Protein AF-0000000070129640 (afdb_homodimer)

Foldseek 3Di:
DFDDFPDQDPFWTKAADDPLALVLCLVQLQDVVFVQWDDPLSDHRRHSVNSVCCRPPNPDPFKIFTGGNVRRHGFKIKGWAADDDVRRQEIEIDMDGGPVCPPVCSLLRCLLVSVVSCCVVDVSHFKYKYKTWPPPVVVVVSCVSSPWDWDDWAAQPDDDPNDTTIMTMTMDTRD/DFDDFPDQDPFWTKAADDPLALVLCLVQLQDVVFVQWDDPLSDHRRHSVNSVCCRPPNPDPFKIFTAGNVRRHGFKIKGWAADDDPRRQEIEIDMDGGPVCPPVCSLLRCLLVSVVSCCVVDVSHFKYKYKTWPPPVVVVVSCVSSPWDWDDKAAQPDADPRDTTIMTMTMDTRD

Structure (mmCIF, N/CA/C/O backbone):
data_AF-0000000070129640-model_v1
#
loop_
_entity.id
_entity.type
_entity.pdbx_description
1 polymer 'N-acetyltransferase domain-containing protein'
#
loop_
_atom_site.group_PDB
_atom_site.id
_atom_site.type_symbol
_atom_site.label_atom_id
_atom_site.label_alt_id
_atom_site.label_comp_id
_atom_site.label_asym_id
_atom_site.label_entity_id
_atom_site.label_seq_id
_atom_site.pdbx_PDB_ins_code
_atom_site.Cartn_x
_atom_site.Cartn_y
_atom_site.Cartn_z
_atom_site.occupancy
_atom_site.B_iso_or_equiv
_atom_site.auth_seq_id
_atom_site.auth_comp_id
_atom_site.auth_asym_id
_atom_site.auth_atom_id
_atom_site.pdbx_PDB_model_num
ATOM 1 N N . MET A 1 1 ? 4.23 22.078 29.297 1 83.56 1 MET A N 1
ATOM 2 C CA . MET A 1 1 ? 5.242 22.688 28.438 1 83.56 1 MET A CA 1
ATOM 3 C C . MET A 1 1 ? 5.285 22.016 27.062 1 83.56 1 MET A C 1
ATOM 5 O O . MET A 1 1 ? 5.309 20.781 26.984 1 83.56 1 MET A O 1
ATOM 9 N N . TYR A 1 2 ? 5.242 22.906 26 1 92.62 2 TYR A N 1
ATOM 10 C CA . TYR A 1 2 ? 5.223 22.359 24.641 1 92.62 2 TYR A CA 1
ATOM 11 C C . TYR A 1 2 ? 6.598 21.859 24.234 1 92.62 2 TYR A C 1
ATOM 13 O O . TYR A 1 2 ? 7.617 22.453 24.594 1 92.62 2 TYR A O 1
ATOM 21 N N . PRO A 1 3 ? 6.633 20.766 23.5 1 95.69 3 PRO A N 1
ATOM 22 C CA . PRO A 1 3 ? 7.91 20.25 23 1 95.69 3 PRO A CA 1
ATOM 23 C C . PRO A 1 3 ? 8.609 21.234 22.062 1 95.69 3 PRO A C 1
ATOM 25 O O . PRO A 1 3 ? 7.953 22.047 21.406 1 95.69 3 PRO A O 1
ATOM 28 N N . LYS A 1 4 ? 9.953 21.125 22 1 96.5 4 LYS A N 1
ATOM 29 C CA . LYS A 1 4 ? 10.719 21.922 21.062 1 96.5 4 LYS A CA 1
ATOM 30 C C . LYS A 1 4 ? 10.359 21.562 19.625 1 96.5 4 LYS A C 1
ATOM 32 O O . LYS A 1 4 ? 10.211 20.391 19.281 1 96.5 4 LYS A O 1
ATOM 37 N N . PRO A 1 5 ? 10.227 22.594 18.797 1 98.12 5 PRO A N 1
ATOM 38 C CA . PRO A 1 5 ? 9.875 22.312 17.406 1 98.12 5 PRO A CA 1
ATOM 39 C C . PRO A 1 5 ? 11.008 21.641 16.625 1 98.12 5 PRO A C 1
ATOM 41 O O . PRO A 1 5 ? 12.18 21.938 16.859 1 98.12 5 PRO A O 1
ATOM 44 N N . ILE A 1 6 ? 10.648 20.766 15.734 1 98.25 6 ILE A N 1
ATOM 45 C CA . ILE A 1 6 ? 11.633 20.203 14.812 1 98.25 6 ILE A CA 1
ATOM 46 C C . ILE A 1 6 ? 11.828 21.156 13.625 1 98.25 6 ILE A C 1
ATOM 48 O O . ILE A 1 6 ? 12.875 21.141 12.977 1 98.25 6 ILE A O 1
ATOM 52 N N . LEU A 1 7 ? 10.766 21.922 13.32 1 98.62 7 LEU A N 1
ATOM 53 C CA . LEU A 1 7 ? 10.797 22.938 12.273 1 98.62 7 LEU A CA 1
ATOM 54 C C . LEU A 1 7 ? 10.086 24.203 12.719 1 98.62 7 LEU A C 1
ATOM 56 O O . LEU A 1 7 ? 9.031 24.141 13.352 1 98.62 7 LEU A O 1
ATOM 60 N N . SER A 1 8 ? 10.648 25.328 12.477 1 98.38 8 SER A N 1
ATOM 61 C CA . SER A 1 8 ? 10.031 26.641 12.602 1 98.38 8 SER A CA 1
ATOM 62 C C . SER A 1 8 ? 9.891 27.312 11.25 1 98.38 8 SER A C 1
ATOM 64 O O . SER A 1 8 ? 10.883 27.625 10.586 1 98.38 8 SER A O 1
ATOM 66 N N . LEU A 1 9 ? 8.625 27.5 10.875 1 98.19 9 LEU A N 1
ATOM 67 C CA . LEU A 1 9 ? 8.336 28.047 9.547 1 98.19 9 LEU A CA 1
ATOM 68 C C . LEU A 1 9 ? 7.781 29.453 9.641 1 98.19 9 LEU A C 1
ATOM 70 O O . LEU A 1 9 ? 7.738 30.047 10.734 1 98.19 9 LEU A O 1
ATOM 74 N N . SER A 1 10 ? 7.473 30.047 8.508 1 96.12 10 SER A N 1
ATOM 75 C CA . SER A 1 10 ? 6.988 31.422 8.484 1 96.12 10 SER A CA 1
ATOM 76 C C . SER A 1 10 ? 5.586 31.516 9.078 1 96.12 10 SER A C 1
ATOM 78 O O . SER A 1 10 ? 5.281 32.469 9.805 1 96.12 10 SER A O 1
ATOM 80 N N . THR A 1 11 ? 4.742 30.469 8.867 1 94.81 11 THR A N 1
ATOM 81 C CA . THR A 1 11 ? 3.334 30.562 9.242 1 94.81 11 THR A CA 1
ATOM 82 C C . THR A 1 11 ? 3.033 29.672 10.445 1 94.81 11 THR A C 1
ATOM 84 O O . THR A 1 11 ? 1.979 29.812 11.07 1 94.81 11 THR A O 1
ATOM 87 N N . CYS A 1 12 ? 3.963 28.766 10.773 1 98.06 12 CYS A N 1
ATOM 88 C CA . CYS A 1 12 ? 3.648 27.766 11.797 1 98.06 12 CYS A CA 1
ATOM 89 C C . CYS A 1 12 ? 4.914 27.094 12.305 1 98.06 12 CYS A C 1
ATOM 91 O O . CYS A 1 12 ? 6.02 27.438 11.883 1 98.06 12 CYS A O 1
ATOM 93 N N . GLN A 1 13 ? 4.691 26.219 13.281 1 98.19 13 GLN A N 1
ATOM 94 C CA . GLN A 1 13 ? 5.715 25.297 13.781 1 98.19 13 GLN A CA 1
ATOM 95 C C . GLN A 1 13 ? 5.242 23.844 13.695 1 98.19 13 GLN A C 1
ATOM 97 O O . GLN A 1 13 ? 4.039 23.578 13.68 1 98.19 13 GLN A O 1
ATOM 102 N N . ILE A 1 14 ? 6.242 22.984 13.555 1 98.88 14 ILE A N 1
ATOM 103 C CA . ILE A 1 14 ? 5.98 21.547 13.609 1 98.88 14 ILE A CA 1
ATOM 104 C C . ILE A 1 14 ? 6.688 20.938 14.82 1 98.88 14 ILE A C 1
ATOM 106 O O . ILE A 1 14 ? 7.898 21.109 14.984 1 98.88 14 ILE A O 1
ATOM 110 N N . ARG A 1 15 ? 5.984 20.25 15.672 1 98.56 15 ARG A N 1
ATOM 111 C CA . ARG A 1 15 ? 6.539 19.641 16.875 1 98.56 15 ARG A CA 1
ATOM 112 C C . ARG A 1 15 ? 5.773 18.375 17.266 1 98.56 15 ARG A C 1
ATOM 114 O O . ARG A 1 15 ? 4.734 18.078 16.672 1 98.56 15 ARG A O 1
ATOM 121 N N . HIS A 1 16 ? 6.32 17.625 18.234 1 98.44 16 HIS A N 1
ATOM 122 C CA . HIS A 1 16 ? 5.629 16.453 18.719 1 98.44 16 HIS A CA 1
ATOM 123 C C . HIS A 1 16 ? 4.352 16.828 19.469 1 98.44 16 HIS A C 1
ATOM 125 O O . HIS A 1 16 ? 4.242 17.938 20 1 98.44 16 HIS A O 1
ATOM 131 N N . TYR A 1 17 ? 3.426 15.914 19.516 1 98.56 17 TYR A N 1
ATOM 132 C CA . TYR A 1 17 ? 2.193 16.078 20.281 1 98.56 17 TYR A CA 1
ATOM 133 C C . TYR A 1 17 ? 2.48 16.141 21.766 1 98.56 17 TYR A C 1
ATOM 135 O O . TYR A 1 17 ? 3.465 15.555 22.234 1 98.56 17 TYR A O 1
ATOM 143 N N . CYS A 1 18 ? 1.651 16.781 22.516 1 98 18 CYS A N 1
ATOM 144 C CA . CYS A 1 18 ? 1.635 16.75 23.969 1 98 18 CYS A CA 1
ATOM 145 C C . CYS A 1 18 ? 0.212 16.875 24.5 1 98 18 CYS A C 1
ATOM 147 O O . CYS A 1 18 ? -0.72 17.125 23.734 1 98 18 CYS A O 1
ATOM 149 N N . ASP A 1 19 ? 0.032 16.672 25.797 1 97.5 19 ASP A N 1
ATOM 150 C CA . ASP A 1 19 ? -1.299 16.641 26.391 1 97.5 19 ASP A CA 1
ATOM 151 C C . ASP A 1 19 ? -2.018 17.984 26.203 1 97.5 19 ASP A C 1
ATOM 153 O O . ASP A 1 19 ? -3.244 18.016 26.094 1 97.5 19 ASP A O 1
ATOM 157 N N . GLU A 1 20 ? -1.299 19 26.141 1 97.81 20 GLU A N 1
ATOM 158 C CA . GLU A 1 20 ? -1.875 20.344 26 1 97.81 20 GLU A CA 1
ATOM 159 C C . GLU A 1 20 ? -2.576 20.5 24.656 1 97.81 20 GLU A C 1
ATOM 161 O O . GLU A 1 20 ? -3.354 21.438 24.469 1 97.81 20 GLU A O 1
ATOM 166 N N . ASP A 1 21 ? -2.4 19.578 23.719 1 98.31 21 ASP A N 1
ATOM 167 C CA . ASP A 1 21 ? -2.961 19.672 22.375 1 98.31 21 ASP A CA 1
ATOM 168 C C . ASP A 1 21 ? -4.371 19.078 22.312 1 98.31 21 ASP A C 1
ATOM 170 O O . ASP A 1 21 ? -5.082 19.25 21.328 1 98.31 21 ASP A O 1
ATOM 174 N N . ILE A 1 22 ? -4.809 18.422 23.359 1 98.19 22 ILE A N 1
ATOM 175 C CA . ILE A 1 22 ? -6 17.578 23.328 1 98.19 22 ILE A CA 1
ATOM 176 C C . ILE A 1 22 ? -7.207 18.406 22.906 1 98.19 22 ILE A C 1
ATOM 178 O O . ILE A 1 22 ? -7.926 18.047 21.969 1 98.19 22 ILE A O 1
ATOM 182 N N . ASP A 1 23 ? -7.41 19.562 23.516 1 97.81 23 ASP A N 1
ATOM 183 C CA . ASP A 1 23 ? -8.594 20.359 23.234 1 97.81 23 ASP A CA 1
ATOM 184 C C . ASP A 1 23 ? -8.547 20.938 21.812 1 97.81 23 ASP A C 1
ATOM 186 O O . ASP A 1 23 ? -9.539 20.891 21.094 1 97.81 23 ASP A O 1
ATOM 190 N N . SER A 1 24 ? -7.461 21.5 21.453 1 98 24 SER A N 1
ATOM 191 C CA . SER A 1 24 ? -7.332 22.094 20.125 1 98 24 SER A CA 1
ATOM 192 C C . SER A 1 24 ? -7.426 21.031 19.047 1 98 24 SER A C 1
ATOM 194 O O . SER A 1 24 ? -7.969 21.281 17.969 1 98 24 SER A O 1
ATOM 196 N N . LEU A 1 25 ? -6.906 19.828 19.312 1 98.69 25 LEU A N 1
ATOM 197 C CA . LEU A 1 25 ? -7 18.719 18.359 1 98.69 25 LEU A CA 1
ATOM 198 C C . LEU A 1 25 ? -8.453 18.312 18.141 1 98.69 25 LEU A C 1
ATOM 200 O O . LEU A 1 25 ? -8.914 18.219 17 1 98.69 25 LEU A O 1
ATOM 204 N N . SER A 1 26 ? -9.133 18.078 19.25 1 98.56 26 SER A N 1
ATOM 205 C CA . SER A 1 26 ? -10.539 17.688 19.156 1 98.56 26 SER A CA 1
ATOM 206 C C . SER A 1 26 ? -11.344 18.719 18.375 1 98.56 26 SER A C 1
ATOM 208 O O . SER A 1 26 ? -12.156 18.359 17.516 1 98.56 26 SER A O 1
ATOM 210 N N . ARG A 1 27 ? -11.078 19.938 18.594 1 98.19 27 ARG A N 1
ATOM 211 C CA . ARG A 1 27 ? -11.812 21 17.938 1 98.19 27 ARG A CA 1
ATOM 212 C C . ARG A 1 27 ? -11.484 21.062 16.453 1 98.19 27 ARG A C 1
ATOM 214 O O . ARG A 1 27 ? -12.383 21.062 15.609 1 98.19 27 ARG A O 1
ATOM 221 N N . ALA A 1 28 ? -10.258 21.109 16.109 1 98.38 28 ALA A N 1
ATOM 222 C CA . ALA A 1 28 ? -9.812 21.297 14.727 1 98.38 28 ALA A CA 1
ATOM 223 C C . ALA A 1 28 ? -10.18 20.094 13.867 1 98.38 28 ALA A C 1
ATOM 225 O O . ALA A 1 28 ? -10.531 20.234 12.695 1 98.38 28 ALA A O 1
ATOM 226 N N . ALA A 1 29 ? -10.078 18.891 14.422 1 98.69 29 ALA A N 1
ATOM 227 C CA . ALA A 1 29 ? -10.25 17.641 13.672 1 98.69 29 ALA A CA 1
ATOM 228 C C . ALA A 1 29 ? -11.727 17.297 13.523 1 98.69 29 ALA A C 1
ATOM 230 O O . ALA A 1 29 ? -12.102 16.5 12.656 1 98.69 29 ALA A O 1
ATOM 231 N N . ASN A 1 30 ? -12.555 17.812 14.391 1 98.69 30 ASN A N 1
ATOM 232 C CA . ASN A 1 30 ? -13.977 17.5 14.336 1 98.69 30 ASN A CA 1
ATOM 233 C C . ASN A 1 30 ? -14.672 18.266 13.219 1 98.69 30 ASN A C 1
ATOM 235 O O . ASN A 1 30 ? -15.477 19.172 13.484 1 98.69 30 ASN A O 1
ATOM 239 N N . ASN A 1 31 ? -14.43 17.938 12.055 1 98.56 31 ASN A N 1
ATOM 240 C CA . ASN A 1 31 ? -14.898 18.594 10.836 1 98.56 31 ASN A CA 1
ATOM 241 C C . ASN A 1 31 ? -15.102 17.594 9.703 1 98.56 31 ASN A C 1
ATOM 243 O O . ASN A 1 31 ? -14.141 17.031 9.188 1 98.56 31 ASN A O 1
ATOM 247 N N . PRO A 1 32 ? -16.312 17.406 9.273 1 97.69 32 PRO A N 1
ATOM 248 C CA . PRO A 1 32 ? -16.578 16.422 8.227 1 97.69 32 PRO A CA 1
ATOM 249 C C . PRO A 1 32 ? -15.906 16.766 6.902 1 97.69 32 PRO A C 1
ATOM 251 O O . PRO A 1 32 ? -15.641 15.875 6.09 1 97.69 32 PRO A O 1
ATOM 254 N N . GLN A 1 33 ? -15.625 18.016 6.66 1 97.5 33 GLN A N 1
ATOM 255 C CA . GLN A 1 33 ? -14.969 18.422 5.422 1 97.5 33 GLN A CA 1
ATOM 256 C C . GLN A 1 33 ? -13.516 17.953 5.391 1 97.5 33 GLN A C 1
ATOM 258 O O . GLN A 1 33 ? -12.914 17.859 4.32 1 97.5 33 GLN A O 1
ATOM 263 N N . ILE A 1 34 ? -12.969 17.688 6.52 1 98.25 34 ILE A N 1
ATOM 264 C CA . ILE A 1 34 ? -11.641 17.094 6.621 1 98.25 34 ILE A CA 1
ATOM 265 C C . ILE A 1 34 ? -11.75 15.57 6.566 1 98.25 34 ILE A C 1
ATOM 267 O O . ILE A 1 34 ? -11.062 14.922 5.77 1 98.25 34 ILE A O 1
ATOM 271 N N . ALA A 1 35 ? -12.656 15.039 7.371 1 98.25 35 ALA A N 1
ATOM 272 C CA . ALA A 1 35 ? -12.766 13.594 7.598 1 98.25 35 ALA A CA 1
ATOM 273 C C . ALA A 1 35 ? -13.062 12.859 6.293 1 98.25 35 ALA A C 1
ATOM 275 O O . ALA A 1 35 ? -12.617 11.727 6.098 1 98.25 35 ALA A O 1
ATOM 276 N N . LYS A 1 36 ? -13.734 13.445 5.371 1 97.38 36 LYS A N 1
ATOM 277 C CA . LYS A 1 36 ? -14.164 12.766 4.152 1 97.38 36 LYS A CA 1
ATOM 278 C C . LYS A 1 36 ? -12.977 12.414 3.27 1 97.38 36 LYS A C 1
ATOM 280 O O . LYS A 1 36 ? -13.078 11.562 2.383 1 97.38 36 LYS A O 1
ATOM 285 N N . TRP A 1 37 ? -11.812 13.039 3.506 1 97.88 37 TRP A N 1
ATOM 286 C CA . TRP A 1 37 ? -10.617 12.812 2.705 1 97.88 37 TRP A CA 1
ATOM 287 C C . TRP A 1 37 ? -9.602 11.961 3.465 1 97.88 37 TRP A C 1
ATOM 289 O O . TRP A 1 37 ? -8.492 11.734 2.988 1 97.88 37 TRP A O 1
ATOM 299 N N . MET A 1 38 ? -10.008 11.516 4.66 1 98.12 38 MET A N 1
ATOM 300 C CA . MET A 1 38 ? -9.102 10.789 5.539 1 98.12 38 MET A CA 1
ATOM 301 C C . MET A 1 38 ? -9.477 9.312 5.602 1 98.12 38 MET A C 1
ATOM 303 O O . MET A 1 38 ? -10.562 8.922 5.164 1 98.12 38 MET A O 1
ATOM 307 N N . ARG A 1 39 ? -8.586 8.477 6.078 1 97.81 39 ARG A N 1
ATOM 308 C CA . ARG A 1 39 ? -8.883 7.078 6.391 1 97.81 39 ARG A CA 1
ATOM 309 C C . ARG A 1 39 ? -9.945 6.977 7.48 1 97.81 39 ARG A C 1
ATOM 311 O O . ARG A 1 39 ? -10.219 7.953 8.18 1 97.81 39 ARG A O 1
ATOM 318 N N . ASN A 1 40 ? -10.453 5.777 7.625 1 97.56 40 ASN A N 1
ATOM 319 C CA . ASN A 1 40 ? -11.492 5.598 8.633 1 97.56 40 ASN A CA 1
ATOM 320 C C . ASN A 1 40 ? -10.914 5.648 10.047 1 97.56 40 ASN A C 1
ATOM 322 O O . ASN A 1 40 ? -11.648 5.844 11.016 1 97.56 40 ASN A O 1
ATOM 326 N N . THR A 1 41 ? -9.625 5.516 10.203 1 96.19 41 THR A N 1
ATOM 327 C CA . THR A 1 41 ? -8.961 5.605 11.5 1 96.19 41 THR A CA 1
ATOM 328 C C . THR A 1 41 ? -8.969 7.039 12.016 1 96.19 41 THR A C 1
ATOM 330 O O . THR A 1 41 ? -8.672 7.289 13.188 1 96.19 41 THR A O 1
ATOM 333 N N . PHE A 1 42 ? -9.25 7.992 11.164 1 98.12 42 PHE A N 1
ATOM 334 C CA . PHE A 1 42 ? -9.555 9.359 11.562 1 98.12 42 PHE A CA 1
ATOM 335 C C . PHE A 1 42 ? -11.023 9.492 11.953 1 98.12 42 PHE A C 1
ATOM 337 O O . PHE A 1 42 ? -11.898 9.516 11.094 1 98.12 42 PHE A O 1
ATOM 344 N N . PRO A 1 43 ? -11.25 9.617 13.234 1 97.94 43 PRO A N 1
ATOM 345 C CA . PRO A 1 43 ? -12.633 9.531 13.703 1 97.94 43 PRO A CA 1
ATOM 346 C C . PRO A 1 43 ? -13.508 10.672 13.188 1 97.94 43 PRO A C 1
ATOM 348 O O . PRO A 1 43 ? -13.016 11.781 12.984 1 97.94 43 PRO A O 1
ATOM 351 N N . SER A 1 44 ? -14.75 10.383 13.039 1 97.88 44 SER A N 1
ATOM 352 C CA . SER A 1 44 ? -15.773 11.375 12.711 1 97.88 44 SER A CA 1
ATOM 353 C C . SER A 1 44 ? -17.125 10.969 13.273 1 97.88 44 SER A C 1
ATOM 355 O O . SER A 1 44 ? -17.719 9.969 12.844 1 97.88 44 SER A O 1
ATOM 357 N N . PRO A 1 45 ? -17.703 11.781 14.227 1 98.25 45 PRO A N 1
ATOM 358 C CA . PRO A 1 45 ? -17.125 13 14.812 1 98.25 45 PRO A CA 1
ATOM 359 C C . PRO A 1 45 ? -15.852 12.727 15.602 1 98.25 45 PRO A C 1
ATOM 361 O O . PRO A 1 45 ? -15.617 11.594 16.031 1 98.25 45 PRO A O 1
ATOM 364 N N . TYR A 1 46 ? -15.062 13.695 15.688 1 98.75 46 TYR A N 1
ATOM 365 C CA . TYR A 1 46 ? -13.82 13.617 16.453 1 98.75 46 TYR A CA 1
ATOM 366 C C . TYR A 1 46 ? -14.008 14.18 17.844 1 98.75 46 TYR A C 1
ATOM 368 O O . TYR A 1 46 ? -14.133 15.391 18.031 1 98.75 46 TYR A O 1
ATOM 376 N N . THR A 1 47 ? -13.891 13.328 18.875 1 98.69 47 THR A N 1
ATOM 377 C CA . THR A 1 47 ? -14.188 13.719 20.234 1 98.69 47 THR A CA 1
ATOM 378 C C . THR A 1 47 ? -12.898 14.008 21.016 1 98.69 47 THR A C 1
ATOM 380 O O . THR A 1 47 ? -11.805 13.719 20.531 1 98.69 47 THR A O 1
ATOM 383 N N . THR A 1 48 ? -13.141 14.578 22.188 1 98.62 48 THR A N 1
ATOM 384 C CA . THR A 1 48 ? -12.008 14.789 23.094 1 98.62 48 THR A CA 1
ATOM 385 C C . THR A 1 48 ? -11.375 13.453 23.469 1 98.62 48 THR A C 1
ATOM 387 O O . THR A 1 48 ? -10.148 13.367 23.625 1 98.62 48 THR A O 1
ATOM 390 N N . GLU A 1 49 ? -12.164 12.453 23.641 1 98.62 49 GLU A N 1
ATOM 391 C CA . GLU A 1 49 ? -11.641 11.125 23.938 1 98.62 49 GLU A CA 1
ATOM 392 C C . GLU A 1 49 ? -10.789 10.594 22.797 1 98.62 49 GLU A C 1
ATOM 394 O O . GLU A 1 49 ? -9.766 9.945 23.016 1 98.62 49 GLU A O 1
ATOM 399 N N . ASP A 1 50 ? -11.203 10.82 21.594 1 98.69 50 ASP A N 1
ATOM 400 C CA . ASP A 1 50 ? -10.406 10.438 20.422 1 98.69 50 ASP A CA 1
ATOM 401 C C . ASP A 1 50 ? -9.047 11.133 20.438 1 98.69 50 ASP A C 1
ATOM 403 O O . ASP A 1 50 ? -8.016 10.508 20.156 1 98.69 50 ASP A O 1
ATOM 407 N N . ALA A 1 51 ? -9.102 12.422 20.734 1 98.75 51 ALA A N 1
ATOM 408 C CA . ALA A 1 51 ? -7.867 13.203 20.812 1 98.75 51 ALA A CA 1
ATOM 409 C C . ALA A 1 51 ? -6.926 12.633 21.875 1 98.75 51 ALA A C 1
ATOM 411 O O . ALA A 1 51 ? -5.727 12.484 21.625 1 98.75 51 ALA A O 1
ATOM 412 N N . ARG A 1 52 ? -7.434 12.328 23.016 1 98.56 52 ARG A N 1
ATOM 413 C CA . ARG A 1 52 ? -6.637 11.742 24.094 1 98.56 52 ARG A CA 1
ATOM 414 C C . ARG A 1 52 ? -6.027 10.414 23.656 1 98.56 52 ARG A C 1
ATOM 416 O O . ARG A 1 52 ? -4.848 10.156 23.891 1 98.56 52 ARG A O 1
ATOM 423 N N . LYS A 1 53 ? -6.848 9.602 23.109 1 98.5 53 LYS A N 1
ATOM 424 C CA . LYS A 1 53 ? -6.383 8.289 22.656 1 98.5 53 LYS A CA 1
ATOM 425 C C . LYS A 1 53 ? -5.293 8.43 21.609 1 98.5 53 LYS A C 1
ATOM 427 O O . LYS A 1 53 ? -4.309 7.691 21.625 1 98.5 53 LYS A O 1
ATOM 432 N N . TRP A 1 54 ? -5.473 9.328 20.688 1 98.5 54 TRP A N 1
ATOM 433 C CA . TRP A 1 54 ? -4.473 9.578 19.641 1 98.5 54 TRP A CA 1
ATOM 434 C C . TRP A 1 54 ? -3.131 9.945 20.266 1 98.5 54 TRP A C 1
ATOM 436 O O . TRP A 1 54 ? -2.107 9.328 19.969 1 98.5 54 TRP A O 1
ATOM 446 N N . ILE A 1 55 ? -3.172 10.859 21.141 1 98.25 55 ILE A N 1
ATOM 447 C CA . ILE A 1 55 ? -1.948 11.445 21.688 1 98.25 55 ILE A CA 1
ATOM 448 C C . ILE A 1 55 ? -1.274 10.461 22.625 1 98.25 55 ILE A C 1
ATOM 450 O O . ILE A 1 55 ? -0.05 10.312 22.609 1 98.25 55 ILE A O 1
ATOM 454 N N . SER A 1 56 ? -2.035 9.703 23.344 1 97.38 56 SER A N 1
ATOM 455 C CA . SER A 1 56 ? -1.477 8.867 24.391 1 97.38 56 SER A CA 1
ATOM 456 C C . SER A 1 56 ? -1.148 7.469 23.875 1 97.38 56 SER A C 1
ATOM 458 O O . SER A 1 56 ? -0.236 6.809 24.391 1 97.38 56 SER A O 1
ATOM 460 N N . GLU A 1 57 ? -1.846 7.043 22.859 1 96.88 57 GLU A N 1
ATOM 461 C CA . GLU A 1 57 ? -1.771 5.621 22.531 1 96.88 57 GLU A CA 1
ATOM 462 C C . GLU A 1 57 ? -1.417 5.398 21.062 1 96.88 57 GLU A C 1
ATOM 464 O O . GLU A 1 57 ? -0.785 4.402 20.719 1 96.88 57 GLU A O 1
ATOM 469 N N . LEU A 1 58 ? -1.798 6.223 20.188 1 96.44 58 LEU A N 1
ATOM 470 C CA . LEU A 1 58 ? -1.819 5.848 18.781 1 96.44 58 LEU A CA 1
ATOM 471 C C . LEU A 1 58 ? -0.753 6.605 18 1 96.44 58 LEU A C 1
ATOM 473 O O . LEU A 1 58 ? -0.159 6.066 17.062 1 96.44 5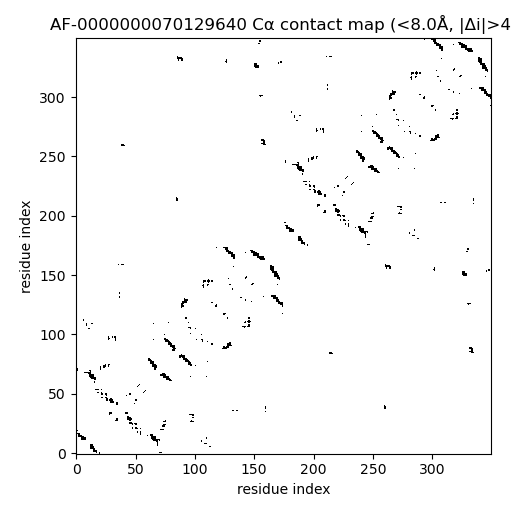8 LEU A O 1
ATOM 477 N N . ALA A 1 59 ? -0.509 7.891 18.344 1 96.19 59 ALA A N 1
ATOM 478 C CA . ALA A 1 59 ? 0.481 8.68 17.609 1 96.19 59 ALA A CA 1
ATOM 479 C C . ALA A 1 59 ? 1.866 8.047 17.703 1 96.19 59 ALA A C 1
ATOM 481 O O . ALA A 1 59 ? 2.297 7.641 18.781 1 96.19 59 ALA A O 1
ATOM 482 N N . SER A 1 60 ? 2.496 7.914 16.562 1 97.12 60 SER A N 1
ATOM 483 C CA . SER A 1 60 ? 3.854 7.379 16.516 1 97.12 60 SER A CA 1
ATOM 484 C C . SER A 1 60 ? 4.887 8.492 16.625 1 97.12 60 SER A C 1
ATOM 486 O O . SER A 1 60 ? 4.547 9.672 16.562 1 97.12 60 SER A O 1
ATOM 488 N N . PRO A 1 61 ? 6.195 8.172 16.75 1 97.06 61 PRO A N 1
ATOM 489 C CA . PRO A 1 61 ? 7.262 9.172 16.781 1 97.06 61 PRO A CA 1
ATOM 490 C C . PRO A 1 61 ? 7.398 9.914 15.453 1 97.06 61 PRO A C 1
ATOM 492 O O . PRO A 1 61 ? 8.117 10.914 15.367 1 97.06 61 PRO A O 1
ATOM 495 N N . TYR A 1 62 ? 6.637 9.508 14.422 1 98.5 62 TYR A N 1
ATOM 496 C CA . TYR A 1 62 ? 6.715 10.125 13.102 1 98.5 62 TYR A CA 1
ATOM 497 C C . TYR A 1 62 ? 5.512 11.023 12.852 1 98.5 62 TYR A C 1
ATOM 499 O O . TYR A 1 62 ? 5.316 11.508 11.734 1 98.5 62 TYR A O 1
ATOM 507 N N . ASP A 1 63 ? 4.656 11.102 13.898 1 98.62 63 ASP A N 1
ATOM 508 C CA . ASP A 1 63 ? 3.508 12 13.82 1 98.62 63 ASP A CA 1
ATOM 509 C C . ASP A 1 63 ? 3.789 13.305 14.555 1 98.62 63 ASP A C 1
ATOM 511 O O . ASP A 1 63 ? 4.324 13.297 15.672 1 98.62 63 ASP A O 1
ATOM 515 N N . PHE A 1 64 ? 3.354 14.445 13.891 1 98.81 64 PHE A N 1
ATOM 516 C CA . PHE A 1 64 ? 3.684 15.758 14.422 1 98.81 64 PHE A CA 1
ATOM 517 C C . PHE A 1 64 ? 2.486 16.703 14.328 1 98.81 64 PHE A C 1
ATOM 519 O O . PHE A 1 64 ? 1.61 16.516 13.484 1 98.81 64 PHE A O 1
ATOM 526 N N . VAL A 1 65 ? 2.557 17.688 15.148 1 98.69 65 VAL A N 1
ATOM 527 C CA . VAL A 1 65 ? 1.558 18.75 15.172 1 98.69 65 VAL A CA 1
ATOM 528 C C . VAL A 1 65 ? 2.031 19.922 14.312 1 98.69 65 VAL A C 1
ATOM 530 O O . VAL A 1 65 ? 3.207 20.281 14.344 1 98.69 65 VAL A O 1
ATOM 533 N N . ILE A 1 66 ? 1.113 20.391 13.477 1 98.81 66 ILE A N 1
ATOM 534 C CA . ILE A 1 66 ? 1.229 21.734 12.922 1 98.81 66 ILE A CA 1
ATOM 535 C C . ILE A 1 66 ? 0.585 22.75 13.875 1 98.81 66 ILE A C 1
ATOM 537 O O . ILE A 1 66 ? -0.612 22.656 14.156 1 98.81 66 ILE A O 1
ATOM 541 N N . CYS A 1 67 ? 1.312 23.719 14.414 1 98.25 67 CYS A N 1
ATOM 542 C CA . CYS A 1 67 ? 0.744 24.641 15.398 1 98.25 67 CYS A CA 1
ATOM 543 C C . CYS A 1 67 ? 1.119 26.078 15.086 1 98.25 67 CYS A C 1
ATOM 545 O O . CYS A 1 67 ? 1.951 26.328 14.211 1 98.25 67 CYS A O 1
ATOM 547 N N . THR A 1 68 ? 0.464 26.984 15.719 1 97.44 68 THR A N 1
ATOM 548 C CA . THR A 1 68 ? 0.753 28.406 15.578 1 97.44 68 THR A CA 1
ATOM 549 C C . THR A 1 68 ? 2.215 28.703 15.906 1 97.44 68 THR A C 1
ATOM 551 O O . THR A 1 68 ? 2.869 27.922 16.594 1 97.44 68 THR A O 1
ATOM 554 N N . PRO A 1 69 ? 2.674 29.844 15.438 1 95.94 69 PRO A N 1
ATOM 555 C CA . PRO A 1 69 ? 4.09 30.172 15.617 1 95.94 69 PRO A CA 1
ATOM 556 C C . PRO A 1 69 ? 4.5 30.203 17.094 1 95.94 69 PRO A C 1
ATOM 558 O O . PRO A 1 69 ? 5.664 29.938 17.422 1 95.94 69 PRO A O 1
ATOM 561 N N . ASP A 1 70 ? 3.553 30.469 17.984 1 93.75 70 ASP A N 1
ATOM 562 C CA . ASP A 1 70 ? 3.881 30.516 19.406 1 93.75 70 ASP A CA 1
ATOM 563 C C . ASP A 1 70 ? 3.828 29.125 20.016 1 93.75 70 ASP A C 1
ATOM 565 O O . ASP A 1 70 ? 4.117 28.953 21.203 1 93.75 70 ASP A O 1
ATOM 569 N N . GLY A 1 71 ? 3.41 28.109 19.219 1 93.88 71 GLY A N 1
ATOM 570 C CA . GLY A 1 71 ? 3.451 26.719 19.625 1 93.88 71 GLY A CA 1
ATOM 571 C C . GLY A 1 71 ? 2.23 26.297 20.422 1 93.88 71 GLY A C 1
ATOM 572 O O . GLY A 1 71 ? 2.078 25.109 20.75 1 93.88 71 GLY A O 1
ATOM 573 N N . SER A 1 72 ? 1.234 27.188 20.547 1 94.06 72 SER A N 1
ATOM 574 C CA . SER A 1 72 ? 0.23 26.953 21.578 1 94.06 72 SER A CA 1
ATOM 575 C C . SER A 1 72 ? -1.021 26.312 21 1 94.06 72 SER A C 1
ATOM 577 O O . SER A 1 72 ? -1.751 25.609 21.703 1 94.06 72 SER A O 1
ATOM 579 N N . THR A 1 73 ? -1.323 26.609 19.75 1 96.75 73 THR A N 1
ATOM 580 C CA . THR A 1 73 ? -2.582 26.141 19.188 1 96.75 73 THR A CA 1
ATOM 581 C C . THR A 1 73 ? -2.328 25.188 18.016 1 96.75 73 THR A C 1
ATOM 583 O O . THR A 1 73 ? -1.626 25.547 17.062 1 96.75 73 THR A O 1
ATOM 586 N N . LEU A 1 74 ? -2.916 23.969 18.141 1 98.31 74 LEU A N 1
ATOM 587 C CA . LEU A 1 74 ? -2.846 23 17.062 1 98.31 74 LEU A CA 1
ATOM 588 C C . LEU A 1 74 ? -3.719 23.422 15.883 1 98.31 74 LEU A C 1
ATOM 590 O O . LEU A 1 74 ? -4.895 23.75 16.062 1 98.31 74 LEU A O 1
ATOM 594 N N . MET A 1 75 ? -3.143 23.453 14.68 1 98.38 75 MET A N 1
ATOM 595 C CA . MET A 1 75 ? -3.834 23.844 13.453 1 98.38 75 MET A CA 1
ATOM 596 C C . MET A 1 75 ? -4.023 22.625 12.539 1 98.38 75 MET A C 1
ATOM 598 O O . MET A 1 75 ? -4.758 22.703 11.555 1 98.38 75 MET A O 1
ATOM 602 N N . GLY A 1 76 ? -3.312 21.516 12.797 1 98.75 76 GLY A N 1
ATOM 603 C CA . GLY A 1 76 ? -3.354 20.328 11.961 1 98.75 76 GLY A CA 1
ATOM 604 C C . GLY A 1 76 ? -2.311 19.281 12.344 1 98.75 76 GLY A C 1
ATOM 605 O O . GLY A 1 76 ? -1.789 19.297 13.453 1 98.75 76 GLY A O 1
ATOM 606 N N . GLY A 1 77 ? -2.107 18.359 11.516 1 98.75 77 GLY A N 1
ATOM 607 C CA . GLY A 1 77 ? -1.136 17.297 11.703 1 98.75 77 GLY A CA 1
ATOM 608 C C . GLY A 1 77 ? -0.413 16.906 10.422 1 98.75 77 GLY A C 1
ATOM 609 O O . GLY A 1 77 ? -0.937 17.109 9.328 1 98.75 77 GLY A O 1
ATOM 610 N N . VAL A 1 78 ? 0.759 16.438 10.609 1 98.88 78 VAL A N 1
ATOM 611 C CA . VAL A 1 78 ? 1.56 15.875 9.531 1 98.88 78 VAL A CA 1
ATOM 612 C C . VAL A 1 78 ? 2.361 14.688 10.055 1 98.88 78 VAL A C 1
ATOM 614 O O . VAL A 1 78 ? 2.723 14.641 11.234 1 98.88 78 VAL A O 1
ATOM 617 N N . GLY A 1 79 ? 2.572 13.727 9.219 1 98.69 79 GLY A N 1
ATOM 618 C CA . GLY A 1 79 ? 3.301 12.562 9.695 1 98.69 79 GLY A CA 1
ATOM 619 C C . GLY A 1 79 ? 3.787 11.664 8.57 1 98.69 79 GLY A C 1
ATOM 620 O O . GLY A 1 79 ? 3.539 11.945 7.398 1 98.69 79 GLY A O 1
ATOM 621 N N . LEU A 1 80 ? 4.539 10.711 9.031 1 98.81 80 LEU A N 1
ATOM 622 C CA . LEU A 1 80 ? 5.109 9.719 8.125 1 98.81 80 LEU A CA 1
ATOM 623 C C . LEU A 1 80 ? 4.719 8.305 8.547 1 98.81 80 LEU A C 1
ATOM 625 O O . LEU A 1 80 ? 4.641 8.008 9.742 1 98.81 80 LEU A O 1
ATOM 629 N N . LYS A 1 81 ? 4.43 7.492 7.637 1 98.44 81 LYS A N 1
ATOM 630 C CA . LYS A 1 81 ? 4.246 6.059 7.863 1 98.44 81 LYS A CA 1
ATOM 631 C C . LYS A 1 81 ? 5.289 5.242 7.105 1 98.44 81 LYS A C 1
ATOM 633 O O . LYS A 1 81 ? 5.316 5.25 5.875 1 98.44 81 LYS A O 1
ATOM 638 N N . LYS A 1 82 ? 6.055 4.512 7.82 1 98.31 82 LYS A N 1
ATOM 639 C CA . LYS A 1 82 ? 7.098 3.689 7.219 1 98.31 82 LYS A CA 1
ATOM 640 C C . LYS A 1 82 ? 6.496 2.521 6.441 1 98.31 82 LYS A C 1
ATOM 642 O O . LYS A 1 82 ? 5.543 1.889 6.898 1 98.31 82 LYS A O 1
ATOM 647 N N . ARG A 1 83 ? 7.039 2.322 5.258 1 98.44 83 ARG A N 1
ATOM 648 C CA . ARG A 1 83 ? 6.773 1.056 4.582 1 98.44 83 ARG A CA 1
ATOM 649 C C . ARG A 1 83 ? 7.773 -0.014 5.016 1 98.44 83 ARG A C 1
ATOM 651 O O . ARG A 1 83 ? 8.672 0.256 5.812 1 98.44 83 ARG A O 1
ATOM 658 N N . SER A 1 84 ? 7.52 -1.254 4.605 1 98.06 84 SER A N 1
ATOM 659 C CA . SER A 1 84 ? 8.32 -2.365 5.113 1 98.06 84 SER A CA 1
ATOM 660 C C . SER A 1 84 ? 8.766 -3.287 3.982 1 98.06 84 SER A C 1
ATOM 662 O O . SER A 1 84 ? 8.445 -3.045 2.816 1 98.06 84 SER A O 1
ATOM 664 N N . ASP A 1 85 ? 9.586 -4.336 4.332 1 98.19 85 ASP A N 1
ATOM 665 C CA . ASP A 1 85 ? 10.055 -5.344 3.389 1 98.19 85 ASP A CA 1
ATOM 666 C C . ASP A 1 85 ? 10.82 -4.695 2.23 1 98.19 85 ASP A C 1
ATOM 668 O O . ASP A 1 85 ? 11.758 -3.934 2.449 1 98.19 85 ASP A O 1
ATOM 672 N N . ILE A 1 86 ? 10.438 -4.938 1.045 1 98.44 86 ILE A N 1
ATOM 673 C CA . ILE A 1 86 ? 11.172 -4.434 -0.108 1 98.44 86 ILE A CA 1
ATOM 674 C C . ILE A 1 86 ? 10.906 -2.939 -0.282 1 98.44 86 ILE A C 1
ATOM 676 O O . ILE A 1 86 ? 11.594 -2.264 -1.048 1 98.44 86 ILE A O 1
ATOM 680 N N . HIS A 1 87 ? 9.922 -2.381 0.4 1 98.81 87 HIS A N 1
ATOM 681 C CA . HIS A 1 87 ? 9.562 -0.969 0.312 1 98.81 87 HIS A CA 1
ATOM 682 C C . HIS A 1 87 ? 10.18 -0.173 1.458 1 98.81 87 HIS A C 1
ATOM 684 O O . HIS A 1 87 ? 9.758 0.952 1.735 1 98.81 87 HIS A O 1
ATOM 690 N N . HIS A 1 88 ? 11.203 -0.659 2.16 1 98.44 88 HIS A N 1
ATOM 691 C CA . HIS A 1 88 ? 11.688 -0.148 3.438 1 98.44 88 HIS A CA 1
ATOM 692 C C . HIS A 1 88 ? 12.344 1.216 3.271 1 98.44 88 HIS A C 1
ATOM 694 O O . HIS A 1 88 ? 12.578 1.923 4.254 1 98.44 88 HIS A O 1
ATOM 700 N N . ARG A 1 89 ? 12.602 1.657 2.086 1 98.62 89 ARG A N 1
ATOM 701 C CA . ARG A 1 89 ? 13.219 2.963 1.864 1 98.62 89 ARG A CA 1
ATOM 702 C C . ARG A 1 89 ? 12.164 4.02 1.551 1 98.62 89 ARG A C 1
ATOM 704 O O . ARG A 1 89 ? 12.492 5.109 1.074 1 98.62 89 ARG A O 1
ATOM 711 N N . THR A 1 90 ? 10.93 3.688 1.687 1 98.88 90 THR A N 1
ATOM 712 C CA . THR A 1 90 ? 9.805 4.559 1.362 1 98.88 90 THR A CA 1
ATOM 713 C C . THR A 1 90 ? 8.984 4.875 2.611 1 98.88 90 THR A C 1
ATOM 715 O O . THR A 1 90 ? 8.742 3.996 3.441 1 98.88 90 THR A O 1
ATOM 718 N N . MET A 1 91 ? 8.531 6.082 2.777 1 98.88 91 MET A N 1
ATOM 719 C CA . MET A 1 91 ? 7.523 6.461 3.76 1 98.88 91 MET A CA 1
ATOM 720 C C . MET A 1 91 ? 6.367 7.203 3.094 1 98.88 91 MET A C 1
ATOM 722 O O . MET A 1 91 ? 6.566 7.898 2.096 1 98.88 91 MET A O 1
ATOM 726 N N . GLU A 1 92 ? 5.219 7.008 3.57 1 98.88 92 GLU A N 1
ATOM 727 C CA . GLU A 1 92 ? 4.043 7.777 3.166 1 98.88 92 GLU A CA 1
ATOM 728 C C . GLU A 1 92 ? 3.893 9.039 4.012 1 98.88 92 GLU A C 1
ATOM 730 O O . GLU A 1 92 ? 4.039 8.992 5.234 1 98.88 92 GLU A O 1
ATOM 735 N N . ILE A 1 93 ? 3.67 10.125 3.34 1 98.88 93 ILE A N 1
ATOM 736 C CA . ILE A 1 93 ? 3.396 11.367 4.047 1 98.88 93 ILE A CA 1
ATOM 737 C C . ILE A 1 93 ? 1.89 11.602 4.117 1 98.88 93 ILE A C 1
ATOM 739 O O . ILE A 1 93 ? 1.169 11.352 3.15 1 98.88 93 ILE A O 1
ATOM 743 N N . GLY A 1 94 ? 1.369 11.961 5.184 1 98.62 94 GLY A N 1
ATOM 744 C CA . GLY A 1 94 ? -0.004 12.383 5.414 1 98.62 94 GLY A CA 1
ATOM 745 C C . GLY A 1 94 ? -0.107 13.68 6.188 1 98.62 94 GLY A C 1
ATOM 746 O O . GLY A 1 94 ? 0.775 14.008 6.984 1 98.62 94 GLY A O 1
ATOM 747 N N . TYR A 1 95 ? -1.211 14.391 5.941 1 98.81 95 TYR A N 1
ATOM 748 C CA . TYR A 1 95 ? -1.375 15.68 6.598 1 98.81 95 TYR A CA 1
ATOM 749 C C . TYR A 1 95 ? -2.824 16.141 6.527 1 98.81 95 TYR A C 1
ATOM 751 O O . TYR A 1 95 ? -3.596 15.672 5.691 1 98.81 95 TYR A O 1
ATOM 759 N N . TRP A 1 96 ? -3.17 17.016 7.379 1 98.69 96 TRP A N 1
ATOM 760 C CA . TRP A 1 96 ? -4.441 17.734 7.391 1 98.69 96 TRP A CA 1
ATOM 761 C C . TRP A 1 96 ? -4.305 19.078 8.109 1 98.69 96 TRP A C 1
ATOM 763 O O . TRP A 1 96 ? -3.439 19.234 8.977 1 98.69 96 TRP A O 1
ATOM 773 N N . VAL A 1 97 ? -5.027 20.031 7.688 1 98.56 97 VAL A N 1
ATOM 774 C CA . VAL A 1 97 ? -5.094 21.344 8.297 1 98.56 97 VAL A CA 1
ATOM 775 C C . VAL A 1 97 ? -6.543 21.703 8.625 1 98.56 97 VAL A C 1
ATOM 777 O O . VAL A 1 97 ? -7.445 21.422 7.832 1 98.56 97 VAL A O 1
ATOM 780 N N . GLY A 1 98 ? -6.758 22.312 9.781 1 98.5 98 GLY A N 1
ATOM 781 C CA . GLY A 1 98 ? -8.094 22.766 10.141 1 98.5 98 GLY A CA 1
ATOM 782 C C . GLY A 1 98 ? -8.688 23.719 9.133 1 98.5 98 GLY A C 1
ATOM 783 O O . GLY A 1 98 ? -7.973 24.547 8.547 1 98.5 98 GLY A O 1
ATOM 784 N N . GLU A 1 99 ? -9.945 23.641 8.977 1 97.88 99 GLU A N 1
ATOM 785 C CA . GLU A 1 99 ? -10.648 24.375 7.926 1 97.88 99 GLU A CA 1
ATOM 786 C C . GLU A 1 99 ? -10.445 25.891 8.07 1 97.88 99 GLU A C 1
ATOM 788 O O . GLU A 1 99 ? -10.328 26.609 7.074 1 97.88 99 GLU A O 1
ATOM 793 N N . GLU A 1 100 ? -10.367 26.375 9.281 1 96.25 100 GLU A N 1
ATOM 794 C CA . GLU A 1 100 ? -10.234 27.812 9.523 1 96.25 100 GLU A CA 1
ATOM 795 C C . GLU A 1 100 ? -8.891 28.328 9 1 96.25 100 GLU A C 1
ATOM 797 O O . GLU A 1 100 ? -8.695 29.547 8.891 1 96.25 100 GLU A O 1
ATOM 802 N N . HIS A 1 101 ? -8.016 27.453 8.648 1 96.69 101 HIS A N 1
ATOM 803 C CA . HIS A 1 101 ? -6.684 27.844 8.211 1 96.69 101 HIS A CA 1
ATOM 804 C C . HIS A 1 101 ? -6.469 27.516 6.738 1 96.69 101 HIS A C 1
ATOM 806 O O . HIS A 1 101 ? -5.363 27.672 6.215 1 96.69 101 HIS A O 1
ATOM 812 N N . TRP A 1 102 ? -7.496 27.062 6.047 1 96.19 102 TRP A N 1
ATOM 813 C CA . TRP A 1 102 ? -7.398 26.734 4.629 1 96.19 102 TRP A CA 1
ATOM 814 C C . TRP A 1 102 ? -7.172 27.984 3.795 1 96.19 102 TRP A C 1
ATOM 816 O O . TRP A 1 102 ? -7.566 29.078 4.191 1 96.19 102 TRP A O 1
ATOM 826 N N . GLY A 1 103 ? -6.48 27.781 2.678 1 94.25 103 GLY A N 1
ATOM 827 C CA . GLY A 1 103 ? -6.324 28.859 1.72 1 94.25 103 GLY A CA 1
ATOM 828 C C . GLY A 1 103 ? -5.25 29.859 2.115 1 94.25 103 GLY A C 1
ATOM 829 O O . GLY A 1 103 ? -5.18 30.953 1.558 1 94.25 103 GLY A O 1
ATOM 830 N N . LYS A 1 104 ? -4.441 29.516 3.096 1 94.88 104 LYS A N 1
ATOM 831 C CA . LYS A 1 104 ? -3.43 30.438 3.604 1 94.88 104 LYS A CA 1
ATOM 832 C C . LYS A 1 104 ? -2.023 29.953 3.262 1 94.88 104 LYS A C 1
ATOM 834 O O . LYS A 1 104 ? -1.035 30.5 3.756 1 94.88 104 LYS A O 1
ATOM 839 N N . GLY A 1 105 ? -1.962 28.844 2.566 1 95.94 105 GLY A N 1
ATOM 840 C CA . GLY A 1 105 ? -0.673 28.328 2.125 1 95.94 105 GLY A CA 1
ATOM 841 C C . GLY A 1 105 ? 0.04 27.516 3.188 1 95.94 105 GLY A C 1
ATOM 842 O O . GLY A 1 105 ? 1.186 27.094 2.996 1 95.94 105 GLY A O 1
ATOM 843 N N . ILE A 1 106 ? -0.574 27.203 4.277 1 97.81 106 ILE A N 1
ATOM 844 C CA . ILE A 1 106 ? 0.046 26.547 5.418 1 97.81 106 ILE A CA 1
ATOM 845 C C . ILE A 1 106 ? 0.423 25.109 5.035 1 97.81 106 ILE A C 1
ATOM 847 O O . ILE A 1 106 ? 1.564 24.688 5.234 1 97.81 106 ILE A O 1
ATOM 851 N N . ALA A 1 107 ? -0.497 24.391 4.488 1 98.31 107 ALA A N 1
ATOM 852 C CA . ALA A 1 107 ? -0.226 23 4.133 1 98.31 107 ALA A CA 1
ATOM 853 C C . ALA A 1 107 ? 0.922 22.906 3.133 1 98.31 107 ALA A C 1
ATOM 855 O O . ALA A 1 107 ? 1.795 22.047 3.26 1 98.31 107 ALA A O 1
ATOM 856 N N . SER A 1 108 ? 0.927 23.812 2.123 1 98.12 108 SER A N 1
ATOM 857 C CA . SER A 1 108 ? 1.982 23.781 1.115 1 98.12 108 SER A CA 1
ATOM 858 C C . SER A 1 108 ? 3.352 24.031 1.744 1 98.12 108 SER A C 1
ATOM 860 O O . SER A 1 108 ? 4.316 23.328 1.438 1 98.12 108 SER A O 1
ATOM 862 N N . GLU A 1 109 ? 3.406 25.016 2.6 1 98.56 109 GLU A N 1
ATOM 863 C CA . GLU A 1 109 ? 4.664 25.312 3.283 1 98.56 109 GLU A CA 1
ATOM 864 C C . GLU A 1 109 ? 5.105 24.125 4.148 1 98.56 109 GLU A C 1
ATOM 866 O O . GLU A 1 109 ? 6.273 23.734 4.117 1 98.56 109 GLU A O 1
ATOM 871 N N . VAL A 1 110 ? 4.188 23.547 4.898 1 98.88 110 VAL A N 1
ATOM 872 C CA . VAL A 1 110 ? 4.461 22.453 5.832 1 98.88 110 VAL A CA 1
ATOM 873 C C . VAL A 1 110 ? 4.949 21.234 5.062 1 98.88 110 VAL A C 1
ATOM 875 O O . VAL A 1 110 ? 6.004 20.672 5.379 1 98.88 110 VAL A O 1
ATOM 878 N N . VAL A 1 111 ? 4.227 20.797 4.055 1 98.88 111 VAL A N 1
ATOM 879 C CA . VAL A 1 111 ? 4.535 19.547 3.35 1 98.88 111 VAL A CA 1
ATOM 880 C C . VAL A 1 111 ? 5.887 19.688 2.645 1 98.88 111 VAL A C 1
ATOM 882 O O . VAL A 1 111 ? 6.691 18.75 2.654 1 98.88 111 VAL A O 1
ATOM 885 N N . LYS A 1 112 ? 6.156 20.828 2.061 1 98.81 112 LYS A N 1
ATOM 886 C CA . LYS A 1 112 ? 7.445 21.062 1.408 1 98.81 112 LYS A CA 1
ATOM 887 C C . LYS A 1 112 ? 8.594 20.953 2.41 1 98.81 112 LYS A C 1
ATOM 889 O O . LYS A 1 112 ? 9.523 20.156 2.217 1 98.81 112 LYS A O 1
ATOM 894 N N . ALA A 1 113 ? 8.5 21.688 3.48 1 98.88 113 ALA A N 1
ATOM 895 C CA . ALA A 1 113 ? 9.562 21.734 4.477 1 98.88 113 ALA A CA 1
ATOM 896 C C . ALA A 1 113 ? 9.703 20.391 5.184 1 98.88 113 ALA A C 1
ATOM 898 O O . ALA A 1 113 ? 10.82 19.938 5.465 1 98.88 113 ALA A O 1
ATOM 899 N N . PHE A 1 114 ? 8.586 19.766 5.52 1 98.94 114 PHE A N 1
ATOM 900 C CA . PHE A 1 114 ? 8.562 18.484 6.23 1 98.94 114 PHE A CA 1
ATOM 901 C C . PHE A 1 114 ? 9.195 17.391 5.383 1 98.94 114 PHE A C 1
ATOM 903 O O . PHE A 1 114 ? 9.938 16.547 5.898 1 98.94 114 PHE A O 1
ATOM 910 N N . ALA A 1 115 ? 8.891 17.375 4.094 1 98.88 115 ALA A N 1
ATOM 911 C CA . ALA A 1 115 ? 9.516 16.422 3.189 1 98.88 115 ALA A CA 1
ATOM 912 C C . ALA A 1 115 ? 11.031 16.594 3.154 1 98.88 115 ALA A C 1
ATOM 914 O O . ALA A 1 115 ? 11.773 15.617 3.229 1 98.88 115 ALA A O 1
ATOM 915 N N . GLU A 1 116 ? 11.5 17.859 3.041 1 98.75 116 GLU A N 1
ATOM 916 C CA . GLU A 1 116 ? 12.93 18.141 3.045 1 98.75 116 GLU A CA 1
ATOM 917 C C . GLU A 1 116 ? 13.578 17.688 4.352 1 98.75 116 GLU A C 1
ATOM 919 O O . GLU A 1 116 ? 14.648 17.078 4.34 1 98.75 116 GLU A O 1
ATOM 924 N N . TRP A 1 117 ? 12.93 18 5.398 1 98.81 117 TRP A N 1
ATOM 925 C CA . TRP A 1 117 ? 13.414 17.594 6.707 1 98.81 117 TRP A CA 1
ATOM 926 C C . TRP A 1 117 ? 13.516 16.078 6.797 1 98.81 117 TRP A C 1
ATOM 928 O O . TRP A 1 117 ? 14.516 15.539 7.281 1 98.81 117 TRP A O 1
ATOM 938 N N . ALA A 1 118 ? 12.461 15.344 6.379 1 98.81 118 ALA A N 1
ATOM 939 C CA . ALA A 1 118 ? 12.438 13.883 6.449 1 98.81 118 ALA A CA 1
ATOM 940 C C . ALA A 1 118 ? 13.602 13.281 5.676 1 98.81 118 ALA A C 1
ATOM 942 O O . ALA A 1 118 ? 14.273 12.367 6.168 1 98.81 118 ALA A O 1
ATOM 943 N N . PHE A 1 119 ? 13.867 13.773 4.469 1 98.81 119 PHE A N 1
ATOM 944 C CA . PHE A 1 119 ? 14.969 13.266 3.656 1 98.81 119 PHE A CA 1
ATOM 945 C C . PHE A 1 119 ? 16.297 13.508 4.352 1 98.81 119 PHE A C 1
ATOM 947 O O . PHE A 1 119 ? 17.219 12.695 4.227 1 98.81 119 PHE A O 1
ATOM 954 N N . ALA A 1 120 ? 16.406 14.594 5.051 1 98.56 120 ALA A N 1
ATOM 955 C CA . ALA A 1 120 ? 17.641 14.906 5.758 1 98.56 120 ALA A CA 1
ATOM 956 C C . ALA A 1 120 ? 17.766 14.078 7.035 1 98.56 120 ALA A C 1
ATOM 958 O O . ALA A 1 120 ? 18.859 13.625 7.379 1 98.56 120 ALA A O 1
ATOM 959 N N . GLU A 1 121 ? 16.719 13.883 7.707 1 98.31 121 GLU A N 1
ATOM 960 C CA . GLU A 1 121 ? 16.703 13.258 9.023 1 98.31 121 GLU A CA 1
ATOM 961 C C . GLU A 1 121 ? 16.906 11.75 8.93 1 98.31 121 GLU A C 1
ATOM 963 O O . GLU A 1 121 ? 17.578 11.148 9.773 1 98.31 121 GLU A O 1
ATOM 968 N N . TYR A 1 122 ? 16.297 11.188 7.941 1 98.12 122 TYR A N 1
ATOM 969 C CA . TYR A 1 122 ? 16.328 9.734 7.805 1 98.12 122 TYR A CA 1
ATOM 970 C C . TYR A 1 122 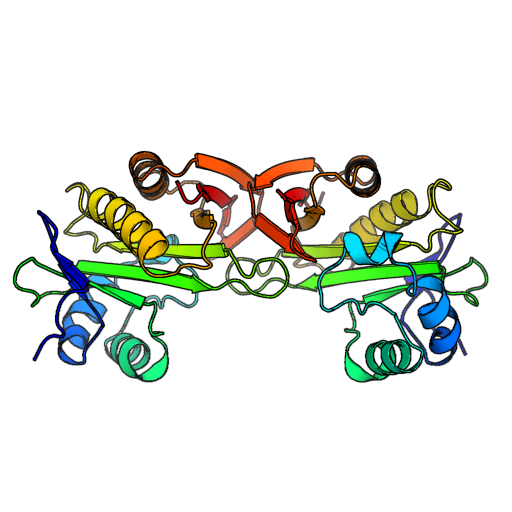? 17.219 9.32 6.641 1 98.12 122 TYR A C 1
ATOM 972 O O . TYR A 1 122 ? 16.781 9.281 5.492 1 98.12 122 TYR A O 1
ATOM 980 N N . ASP A 1 123 ? 18.328 8.859 6.926 1 96.81 123 ASP A N 1
ATOM 981 C CA . ASP A 1 123 ? 19.375 8.602 5.945 1 96.81 123 ASP A CA 1
ATOM 982 C C . ASP A 1 123 ? 18.938 7.527 4.953 1 96.81 123 ASP A C 1
ATOM 984 O O . ASP A 1 123 ? 19.25 7.613 3.762 1 96.81 123 ASP A O 1
ATOM 988 N N . SER A 1 124 ? 18.234 6.586 5.375 1 97 124 SER A N 1
ATOM 989 C CA . SER A 1 124 ? 17.891 5.449 4.531 1 97 124 SER A CA 1
ATOM 990 C C . SER A 1 124 ? 16.703 5.773 3.625 1 97 124 SER A C 1
ATOM 992 O O . SER A 1 124 ? 16.406 5.027 2.689 1 97 124 SER A O 1
ATOM 994 N N . LEU A 1 125 ? 16.062 6.871 3.883 1 98.69 125 LEU A N 1
ATOM 995 C CA . LEU A 1 125 ? 14.859 7.23 3.135 1 98.69 125 LEU A CA 1
ATOM 996 C C . LEU A 1 125 ? 15.211 7.664 1.716 1 98.69 125 LEU A C 1
ATOM 998 O O . LEU A 1 125 ? 16.047 8.555 1.522 1 98.69 125 LEU A O 1
ATOM 1002 N N . LEU A 1 126 ? 14.562 7.062 0.709 1 98.75 126 LEU A N 1
ATOM 1003 C CA . LEU A 1 126 ? 14.797 7.395 -0.692 1 98.75 126 LEU A CA 1
ATOM 1004 C C . LEU A 1 126 ? 13.562 8.055 -1.306 1 98.75 126 LEU A C 1
ATOM 1006 O O . LEU A 1 126 ? 13.688 8.859 -2.234 1 98.75 126 LEU A O 1
ATOM 1010 N N . ARG A 1 127 ? 12.469 7.695 -0.805 1 98.88 127 ARG A N 1
ATOM 1011 C CA . ARG A 1 127 ? 11.219 8.055 -1.463 1 98.88 127 ARG A CA 1
ATOM 1012 C C . ARG A 1 127 ? 10.148 8.414 -0.441 1 98.88 127 ARG A C 1
ATOM 1014 O O . ARG A 1 127 ? 9.992 7.734 0.573 1 98.88 127 ARG A O 1
ATOM 1021 N N . LEU A 1 128 ? 9.438 9.516 -0.652 1 98.94 128 LEU A N 1
ATOM 1022 C CA . LEU A 1 128 ? 8.172 9.844 0.001 1 98.94 128 LEU A CA 1
ATOM 1023 C C . LEU A 1 128 ? 7.008 9.695 -0.969 1 98.94 128 LEU A C 1
ATOM 1025 O O . LEU A 1 128 ? 7.129 10.031 -2.15 1 98.94 128 LEU A O 1
ATOM 1029 N N . GLU A 1 129 ? 5.938 9.227 -0.444 1 98.94 129 GLU A N 1
ATOM 1030 C CA . GLU A 1 129 ? 4.742 9.133 -1.282 1 98.94 129 GLU A CA 1
ATOM 1031 C C . GLU A 1 129 ? 3.502 9.602 -0.529 1 98.94 129 GLU A C 1
ATOM 1033 O O . GLU A 1 129 ? 3.488 9.625 0.704 1 98.94 129 GLU A O 1
ATOM 1038 N N . GLY A 1 130 ? 2.555 10.07 -1.25 1 98.81 130 GLY A N 1
ATOM 1039 C CA . GLY A 1 130 ? 1.252 10.469 -0.734 1 98.81 130 GLY A CA 1
ATOM 1040 C C . GLY A 1 130 ? 0.099 9.961 -1.579 1 98.81 130 GLY A C 1
ATOM 1041 O O . GLY A 1 130 ? 0.198 9.906 -2.807 1 98.81 130 GLY A O 1
ATOM 1042 N N . GLU A 1 131 ? -0.944 9.594 -0.963 1 98.81 131 GLU A N 1
ATOM 1043 C CA . GLU A 1 131 ? -2.174 9.18 -1.628 1 98.81 131 GLU A CA 1
ATOM 1044 C C . GLU A 1 131 ? -3.291 10.195 -1.418 1 98.81 131 GLU A C 1
ATOM 1046 O O . GLU A 1 131 ? -3.529 10.641 -0.292 1 98.81 131 GLU A O 1
ATOM 1051 N N . VAL A 1 132 ? -3.906 10.539 -2.504 1 98.81 132 VAL A N 1
ATOM 1052 C CA . VAL A 1 132 ? -4.98 11.531 -2.477 1 98.81 132 VAL A CA 1
ATOM 1053 C C . VAL A 1 132 ? -6.242 10.938 -3.107 1 98.81 132 VAL A C 1
ATOM 1055 O O . VAL A 1 132 ? -6.176 10.305 -4.164 1 98.81 132 VAL A O 1
ATOM 1058 N N . PHE A 1 133 ? -7.406 11.109 -2.422 1 98.69 133 PHE A N 1
ATOM 1059 C CA . PHE A 1 133 ? -8.664 10.742 -3.064 1 98.69 133 PHE A CA 1
ATOM 1060 C C . PHE A 1 133 ? -8.945 11.648 -4.262 1 98.69 133 PHE A C 1
ATOM 1062 O O . PHE A 1 133 ? -8.773 12.867 -4.18 1 98.69 133 PHE A O 1
ATOM 1069 N N . GLU A 1 134 ? -9.32 11.023 -5.332 1 98.56 134 GLU A N 1
ATOM 1070 C CA . GLU A 1 134 ? -9.781 11.836 -6.457 1 98.56 134 GLU A CA 1
ATOM 1071 C C . GLU A 1 134 ? -10.859 12.82 -6.023 1 98.56 134 GLU A C 1
ATOM 1073 O O . GLU A 1 134 ? -11.82 12.438 -5.348 1 98.56 134 GLU A O 1
ATOM 1078 N N . GLY A 1 135 ? -10.68 14.078 -6.422 1 97.81 135 GLY A N 1
ATOM 1079 C CA . GLY A 1 135 ? -11.609 15.125 -6.027 1 97.81 135 GLY A CA 1
ATOM 1080 C C . GLY A 1 135 ? -11.031 16.078 -5 1 97.81 135 GLY A C 1
ATOM 1081 O O . GLY A 1 135 ? -11.578 17.156 -4.781 1 97.81 135 GLY A O 1
ATOM 1082 N N . ASN A 1 136 ? -10.047 15.656 -4.285 1 97.62 136 ASN A N 1
ATOM 1083 C CA . ASN A 1 136 ? -9.391 16.516 -3.311 1 97.62 136 ASN A CA 1
ATOM 1084 C C . ASN A 1 136 ? -8.32 17.391 -3.967 1 97.62 136 ASN A C 1
ATOM 1086 O O . ASN A 1 136 ? -7.133 17.234 -3.699 1 97.62 136 ASN A O 1
ATOM 1090 N N . ALA A 1 137 ? -8.75 18.359 -4.703 1 97.31 137 ALA A N 1
ATOM 1091 C CA . ALA A 1 137 ? -7.863 19.203 -5.508 1 97.31 137 ALA A CA 1
ATOM 1092 C C . ALA A 1 137 ? -6.879 19.969 -4.625 1 97.31 137 ALA A C 1
ATOM 1094 O O . ALA A 1 137 ? -5.742 20.219 -5.035 1 97.31 137 ALA A O 1
ATOM 1095 N N . GLY A 1 138 ? -7.348 20.375 -3.467 1 97.25 138 GLY A N 1
ATOM 1096 C CA . GLY A 1 138 ? -6.469 21.078 -2.541 1 97.25 138 GLY A CA 1
ATOM 1097 C C . GLY A 1 138 ? -5.23 20.281 -2.184 1 97.25 138 GLY A C 1
ATOM 1098 O O . GLY A 1 138 ? -4.113 20.797 -2.24 1 97.25 138 GLY A O 1
ATOM 1099 N N . SER A 1 139 ? -5.391 19.047 -1.822 1 98.12 139 SER A N 1
ATOM 1100 C CA . SER A 1 139 ? -4.258 18.188 -1.466 1 98.12 139 SER A CA 1
ATOM 1101 C C . SER A 1 139 ? -3.35 17.953 -2.666 1 98.12 139 SER A C 1
ATOM 1103 O O . SER A 1 139 ? -2.127 17.875 -2.52 1 98.12 139 SER A O 1
ATOM 1105 N N . CYS A 1 140 ? -3.895 17.797 -3.855 1 98.44 140 CYS A N 1
ATOM 1106 C CA . CYS A 1 140 ? -3.092 17.656 -5.066 1 98.44 140 CYS A CA 1
ATOM 1107 C C . CYS A 1 140 ? -2.158 18.844 -5.238 1 98.44 140 CYS A C 1
ATOM 1109 O O . CYS A 1 140 ? -0.957 18.672 -5.449 1 98.44 140 CYS A O 1
ATOM 1111 N N . ARG A 1 141 ? -2.711 20.016 -5.113 1 98.19 141 ARG A N 1
ATOM 1112 C CA . ARG A 1 141 ? -1.929 21.234 -5.281 1 98.19 141 ARG A CA 1
ATOM 1113 C C . ARG A 1 141 ? -0.817 21.328 -4.242 1 98.19 141 ARG A C 1
ATOM 1115 O O . ARG A 1 141 ? 0.299 21.75 -4.555 1 98.19 141 ARG A O 1
ATOM 1122 N N . VAL A 1 142 ? -1.132 20.969 -3.021 1 98.69 142 VAL A N 1
ATOM 1123 C CA . VAL A 1 142 ? -0.154 20.984 -1.938 1 98.69 142 VAL A CA 1
ATOM 1124 C C . VAL A 1 142 ? 1.04 20.109 -2.307 1 98.69 142 VAL A C 1
ATOM 1126 O O . VAL A 1 142 ? 2.189 20.547 -2.223 1 98.69 142 VAL A O 1
ATOM 1129 N N . LEU A 1 143 ? 0.81 18.875 -2.711 1 98.81 143 LEU A N 1
ATOM 1130 C CA . LEU A 1 143 ? 1.876 17.938 -3.039 1 98.81 143 LEU A CA 1
ATOM 1131 C C . LEU A 1 143 ? 2.672 18.422 -4.246 1 98.81 143 LEU A C 1
ATOM 1133 O O . LEU A 1 143 ? 3.902 18.344 -4.258 1 98.81 143 LEU A O 1
ATOM 1137 N N . GLU A 1 144 ? 1.965 18.906 -5.242 1 98.75 144 GLU A N 1
ATOM 1138 C CA . GLU A 1 144 ? 2.641 19.422 -6.43 1 98.75 144 GLU A CA 1
ATOM 1139 C C . GLU A 1 144 ? 3.559 20.594 -6.074 1 98.75 144 GLU A C 1
ATOM 1141 O O . GLU A 1 144 ? 4.707 20.641 -6.516 1 98.75 144 GLU A O 1
ATOM 1146 N N . LYS A 1 145 ? 3.1 21.516 -5.277 1 98.31 14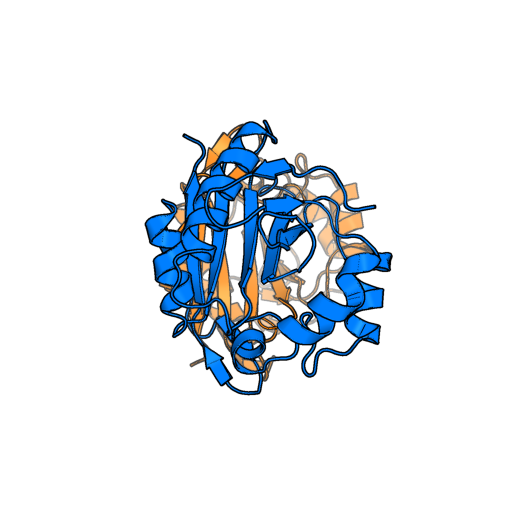5 LYS A N 1
ATOM 1147 C CA . LYS A 1 145 ? 3.896 22.656 -4.84 1 98.31 145 LYS A CA 1
ATOM 1148 C C . LYS A 1 145 ? 5.09 22.219 -4.004 1 98.31 145 LYS A C 1
ATOM 1150 O O . LYS A 1 145 ? 6.121 22.891 -3.969 1 98.31 145 LYS A O 1
ATOM 1155 N N . ALA A 1 146 ? 4.926 21.062 -3.367 1 98.31 146 ALA A N 1
ATOM 1156 C CA . ALA A 1 146 ? 5.977 20.547 -2.496 1 98.31 146 ALA A CA 1
ATOM 1157 C C . ALA A 1 146 ? 6.973 19.703 -3.283 1 98.31 146 ALA A C 1
ATOM 1159 O O . ALA A 1 146 ? 7.879 19.094 -2.703 1 98.31 146 ALA A O 1
ATOM 1160 N N . GLY A 1 147 ? 6.809 19.562 -4.582 1 98.38 147 GLY A N 1
ATOM 1161 C CA . GLY A 1 147 ? 7.785 18.906 -5.426 1 98.38 147 GLY A CA 1
ATOM 1162 C C . GLY A 1 147 ? 7.438 17.453 -5.699 1 98.38 147 GLY A C 1
ATOM 1163 O O . GLY A 1 147 ? 8.234 16.719 -6.281 1 98.38 147 GLY A O 1
ATOM 1164 N N . PHE A 1 148 ? 6.305 17.031 -5.258 1 98.88 148 PHE A N 1
ATOM 1165 C CA . PHE A 1 148 ? 5.855 15.68 -5.602 1 98.88 148 PHE A CA 1
ATOM 1166 C C . PHE A 1 148 ? 5.332 15.633 -7.031 1 98.88 148 PHE A C 1
ATOM 1168 O O . PHE A 1 148 ? 4.801 16.625 -7.539 1 98.88 148 PHE A O 1
ATOM 1175 N N . LYS A 1 149 ? 5.426 14.469 -7.602 1 98.75 149 LYS A N 1
ATOM 1176 C CA . LYS A 1 149 ? 4.918 14.242 -8.953 1 98.75 149 LYS A CA 1
ATOM 1177 C C . LYS A 1 149 ? 3.818 13.18 -8.953 1 98.75 149 LYS A C 1
ATOM 1179 O O . LYS A 1 149 ? 3.91 12.18 -8.242 1 98.75 149 LYS A O 1
ATOM 1184 N N . LEU A 1 150 ? 2.828 13.383 -9.789 1 98.88 150 LEU A N 1
ATOM 1185 C CA . LEU A 1 150 ? 1.797 12.367 -9.969 1 98.88 150 LEU A CA 1
ATOM 1186 C C . LEU A 1 150 ? 2.371 11.133 -10.648 1 98.88 150 LEU A C 1
ATOM 1188 O O . LEU A 1 150 ? 2.887 11.211 -11.766 1 98.88 150 LEU A O 1
ATOM 1192 N N . GLU A 1 151 ? 2.225 10.047 -9.992 1 98.88 151 GLU A N 1
ATOM 1193 C CA . GLU A 1 151 ? 2.836 8.82 -10.516 1 98.88 151 GLU A CA 1
ATOM 1194 C C . GLU A 1 151 ? 1.776 7.82 -10.953 1 98.88 151 GLU A C 1
ATOM 1196 O O . GLU A 1 151 ? 2.086 6.844 -11.641 1 98.88 151 GLU A O 1
ATOM 1201 N N . GLY A 1 152 ? 0.539 8.07 -10.5 1 98.69 152 GLY A N 1
ATOM 1202 C CA . GLY A 1 152 ? -0.474 7.113 -10.922 1 98.69 152 GLY A CA 1
ATOM 1203 C C . GLY A 1 152 ? -1.87 7.477 -10.453 1 98.69 152 GLY A C 1
ATOM 1204 O O . GLY A 1 152 ? -2.029 8.25 -9.5 1 98.69 152 GLY A O 1
ATOM 1205 N N . LYS A 1 153 ? -2.832 7.039 -11.164 1 98.88 153 LYS A N 1
ATOM 1206 C CA . LYS A 1 153 ? -4.246 7.051 -10.797 1 98.88 153 LYS A CA 1
ATOM 1207 C C . LYS A 1 153 ? -4.805 5.637 -10.719 1 98.88 153 LYS A C 1
ATOM 1209 O O . LYS A 1 153 ? -4.711 4.867 -11.672 1 98.88 153 LYS A O 1
ATOM 1214 N N . HIS A 1 154 ? -5.328 5.266 -9.602 1 98.88 154 HIS A N 1
ATOM 1215 C CA . HIS A 1 154 ? -5.852 3.934 -9.32 1 98.88 154 HIS A CA 1
ATOM 1216 C C . HIS A 1 154 ? -7.375 3.947 -9.25 1 98.88 154 HIS A C 1
ATOM 1218 O O . HIS A 1 154 ? -7.953 4.48 -8.297 1 98.88 154 HIS A O 1
ATOM 1224 N N . GLU A 1 155 ? -7.988 3.344 -10.195 1 98.81 155 GLU A N 1
ATOM 1225 C CA . GLU A 1 155 ? -9.438 3.414 -10.328 1 98.81 155 GLU A CA 1
ATOM 1226 C C . GLU A 1 155 ? -10.141 2.613 -9.234 1 98.81 155 GLU A C 1
ATOM 1228 O O . GLU A 1 155 ? -9.703 1.511 -8.891 1 98.81 155 GLU A O 1
ATOM 1233 N N . MET A 1 156 ? -11.18 3.219 -8.633 1 98.75 156 MET A N 1
ATOM 1234 C CA . MET A 1 156 ? -12.047 2.566 -7.656 1 98.75 156 MET A CA 1
ATOM 1235 C C . MET A 1 156 ? -11.234 1.989 -6.504 1 98.75 156 MET A C 1
ATOM 1237 O O . MET A 1 156 ? -11.508 0.886 -6.031 1 98.75 156 MET A O 1
ATOM 1241 N N . ALA A 1 157 ? -10.219 2.723 -6.043 1 98.81 157 ALA A N 1
ATOM 1242 C CA . ALA A 1 157 ? -9.227 2.188 -5.113 1 98.81 157 ALA A CA 1
ATOM 1243 C C . ALA A 1 157 ? -9.703 2.33 -3.668 1 98.81 157 ALA A C 1
ATOM 1245 O O . ALA A 1 157 ? -9.195 1.646 -2.773 1 98.81 157 ALA A O 1
ATOM 1246 N N . VAL A 1 158 ? -10.711 3.229 -3.436 1 98.81 158 VAL A N 1
ATOM 1247 C CA . VAL A 1 158 ? -11.141 3.439 -2.055 1 98.81 158 VAL A CA 1
ATOM 1248 C C . VAL A 1 158 ? -12.664 3.566 -1.998 1 98.81 158 VAL A C 1
ATOM 1250 O O . VAL A 1 158 ? -13.297 3.963 -2.98 1 98.81 158 VAL A O 1
ATOM 1253 N N . GLU A 1 159 ? -13.195 3.174 -0.892 1 98.5 159 GLU A N 1
ATOM 1254 C CA . GLU A 1 159 ? -14.594 3.416 -0.567 1 98.5 159 GLU A CA 1
ATOM 1255 C C . GLU A 1 159 ? -14.75 3.988 0.84 1 98.5 159 GLU A C 1
ATOM 1257 O O . GLU A 1 159 ? -14.305 3.377 1.814 1 98.5 159 GLU A O 1
ATOM 1262 N N . LYS A 1 160 ? -15.258 5.098 0.961 1 97 160 LYS A N 1
ATOM 1263 C CA . LYS A 1 160 ? -15.57 5.738 2.234 1 97 160 LYS A CA 1
ATOM 1264 C C . LYS A 1 160 ? -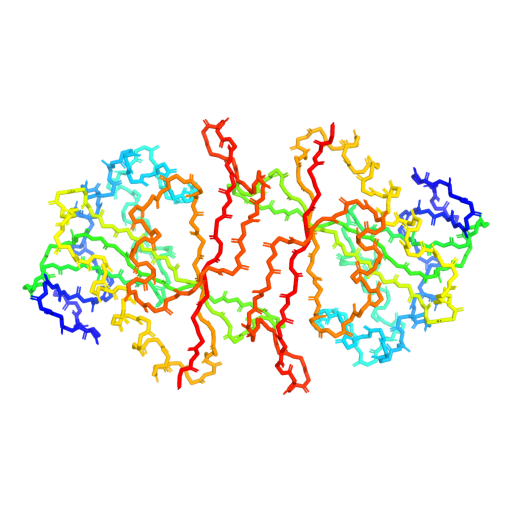16.984 6.305 2.232 1 97 160 LYS A C 1
ATOM 1266 O O . LYS A 1 160 ? -17.375 7.023 1.309 1 97 160 LYS A O 1
ATOM 1271 N N . ASP A 1 161 ? -17.703 5.938 3.271 1 95.19 161 ASP A N 1
ATOM 1272 C CA . ASP A 1 161 ? -19.078 6.379 3.432 1 95.19 161 ASP A CA 1
ATOM 1273 C C . ASP A 1 161 ? -19.922 6.027 2.201 1 95.19 161 ASP A C 1
ATOM 1275 O O . ASP A 1 161 ? -20.703 6.855 1.717 1 95.19 161 ASP A O 1
ATOM 1279 N N . GLY A 1 162 ? -19.625 4.902 1.64 1 96.19 162 GLY A N 1
ATOM 1280 C CA . GLY A 1 162 ? -20.406 4.383 0.521 1 96.19 162 GLY A CA 1
ATOM 1281 C C . GLY A 1 162 ? -19.984 4.977 -0.813 1 96.19 162 GLY A C 1
ATOM 1282 O O . GLY A 1 162 ? -20.547 4.629 -1.853 1 96.19 162 GLY A O 1
ATOM 1283 N N . VAL A 1 163 ? -19.062 5.859 -0.794 1 97.75 163 VAL A N 1
ATOM 1284 C CA . VAL A 1 163 ? -18.625 6.508 -2.025 1 97.75 163 VAL A CA 1
ATOM 1285 C C . VAL A 1 163 ? -17.297 5.895 -2.486 1 97.75 163 VAL A C 1
ATOM 1287 O O . VAL A 1 163 ? -16.312 5.93 -1.758 1 97.75 163 VAL A O 1
ATOM 1290 N N . VAL A 1 164 ? -17.312 5.336 -3.715 1 98.44 164 VAL A N 1
ATOM 1291 C CA . VAL A 1 164 ? -16.125 4.758 -4.332 1 98.44 164 VAL A CA 1
ATOM 1292 C C . VAL A 1 164 ? -15.391 5.82 -5.148 1 98.44 164 VAL A C 1
ATOM 1294 O O . VAL A 1 164 ? -16.016 6.578 -5.895 1 98.44 164 VAL A O 1
ATOM 1297 N N . ARG A 1 165 ? -14.031 5.914 -4.969 1 98.62 165 ARG A N 1
ATOM 1298 C CA . ARG A 1 165 ? -13.219 6.895 -5.684 1 98.62 165 ARG A CA 1
ATOM 1299 C C . ARG A 1 165 ? -11.906 6.277 -6.156 1 98.62 165 ARG A C 1
ATOM 1301 O O . ARG A 1 165 ? -11.43 5.301 -5.578 1 98.62 165 ARG A O 1
ATOM 1308 N N . ALA A 1 166 ? -11.445 6.887 -7.215 1 98.81 166 ALA A N 1
ATOM 1309 C CA . ALA A 1 166 ? -10.039 6.648 -7.539 1 98.81 166 ALA A CA 1
ATOM 1310 C C . ALA A 1 166 ? -9.117 7.359 -6.551 1 98.81 166 ALA A C 1
ATOM 1312 O O . ALA A 1 166 ? -9.555 8.266 -5.828 1 98.81 166 ALA A O 1
ATOM 1313 N N . THR A 1 167 ? -7.883 6.879 -6.484 1 98.88 167 THR A N 1
ATOM 1314 C CA . THR A 1 167 ? -6.848 7.594 -5.746 1 98.88 167 THR A CA 1
ATOM 1315 C C . THR A 1 167 ? -5.703 7.992 -6.676 1 98.88 167 THR A C 1
ATOM 1317 O O . THR A 1 167 ? -5.5 7.375 -7.723 1 98.88 167 THR A O 1
ATOM 1320 N N . LEU A 1 168 ? -5.078 9.023 -6.312 1 98.94 168 LEU A N 1
ATOM 1321 C CA . LEU A 1 168 ? -3.865 9.508 -6.961 1 98.94 168 LEU A CA 1
ATOM 1322 C C . LEU A 1 168 ? -2.645 9.273 -6.078 1 98.94 168 LEU A C 1
ATOM 1324 O O . LEU A 1 168 ? -2.66 9.586 -4.887 1 98.94 168 LEU A O 1
ATOM 1328 N N . THR A 1 169 ? -1.645 8.695 -6.656 1 98.88 169 THR A N 1
ATOM 1329 C CA . THR A 1 169 ? -0.387 8.516 -5.938 1 98.88 169 THR A CA 1
ATOM 1330 C C . THR A 1 169 ? 0.651 9.531 -6.414 1 98.88 169 THR A C 1
ATOM 1332 O O . THR A 1 169 ? 0.929 9.633 -7.609 1 98.88 169 THR A O 1
ATOM 1335 N N . TYR A 1 170 ? 1.155 10.281 -5.461 1 98.94 170 TYR A N 1
ATOM 1336 C CA . TYR A 1 170 ? 2.25 11.219 -5.695 1 98.94 170 TYR A CA 1
ATOM 1337 C C . TYR A 1 170 ? 3.545 10.711 -5.074 1 98.94 170 TYR A C 1
ATOM 1339 O O . TYR A 1 170 ? 3.531 10.133 -3.986 1 98.94 170 TYR A O 1
ATOM 1347 N N . GLY A 1 171 ? 4.66 10.906 -5.773 1 98.88 171 GLY A N 1
ATOM 1348 C CA . GLY A 1 171 ? 5.969 10.523 -5.262 1 98.88 171 GLY A CA 1
ATOM 1349 C C . GLY A 1 171 ? 6.984 11.648 -5.32 1 98.88 171 GLY A C 1
ATOM 1350 O O . GLY A 1 171 ? 6.914 12.516 -6.195 1 98.88 171 GLY A O 1
ATOM 1351 N N . ARG A 1 172 ? 7.863 11.695 -4.414 1 98.88 172 ARG A N 1
ATOM 1352 C CA . ARG A 1 172 ? 9.023 12.578 -4.371 1 98.88 172 ARG A CA 1
ATOM 1353 C C . ARG A 1 172 ? 10.281 11.82 -3.951 1 98.88 172 ARG A C 1
ATOM 1355 O O . ARG A 1 172 ? 10.281 11.148 -2.922 1 98.88 172 ARG A O 1
ATOM 1362 N N . ILE A 1 173 ? 11.32 11.883 -4.746 1 98.75 173 ILE A N 1
ATOM 1363 C CA . ILE A 1 173 ? 12.562 11.156 -4.5 1 98.75 173 ILE A CA 1
ATOM 1364 C C . ILE A 1 173 ? 13.57 12.086 -3.826 1 98.75 173 ILE A C 1
ATOM 1366 O O . ILE A 1 173 ? 13.602 13.289 -4.105 1 98.75 173 ILE A O 1
ATOM 1370 N N . LYS A 1 174 ? 14.383 11.422 -3.014 1 97.25 174 LYS A N 1
ATOM 1371 C CA . LYS A 1 174 ? 15.445 12.156 -2.344 1 97.25 174 LYS A CA 1
ATOM 1372 C C . LYS A 1 174 ? 16.406 12.789 -3.357 1 97.25 174 LYS A C 1
ATOM 1374 O O . LYS A 1 174 ? 16.844 12.125 -4.301 1 97.25 174 LYS A O 1
ATOM 1379 N N . GLY A 1 175 ? 16.609 14.133 -3.258 1 86.19 175 GLY A N 1
ATOM 1380 C CA . GLY A 1 175 ? 17.484 14.875 -4.137 1 86.19 175 GLY A CA 1
ATOM 1381 C C . GLY A 1 175 ? 18.938 14.797 -3.725 1 86.19 175 GLY A C 1
ATOM 1382 O O . GLY A 1 175 ? 19.25 14.469 -2.578 1 86.19 175 GLY A O 1
ATOM 1383 N N . MET B 1 1 ? -4.277 -36.938 0.112 1 83.44 1 MET B N 1
ATOM 1384 C CA . MET B 1 1 ? -5.234 -36.656 -0.948 1 83.44 1 MET B CA 1
ATOM 1385 C C . MET B 1 1 ? -5.258 -35.156 -1.249 1 83.44 1 MET B C 1
ATOM 1387 O O . MET B 1 1 ? -5.312 -34.312 -0.333 1 83.44 1 MET B O 1
ATOM 1391 N N . TYR B 1 2 ? -5.156 -34.875 -2.607 1 92.5 2 TYR B N 1
ATOM 1392 C CA . TYR B 1 2 ? -5.113 -33.469 -3.014 1 92.5 2 TYR B CA 1
ATOM 1393 C C . TYR B 1 2 ? -6.488 -32.812 -2.895 1 92.5 2 TYR B C 1
ATOM 1395 O O . TYR B 1 2 ? -7.508 -33.469 -3.178 1 92.5 2 TYR B O 1
ATOM 1403 N N . PRO B 1 3 ? -6.527 -31.578 -2.48 1 95.56 3 PRO B N 1
ATOM 1404 C CA . PRO B 1 3 ? -7.801 -30.859 -2.412 1 95.56 3 PRO B CA 1
ATOM 1405 C C . PRO B 1 3 ? -8.469 -30.703 -3.777 1 95.56 3 PRO B C 1
ATOM 1407 O O . PRO B 1 3 ? -7.781 -30.688 -4.805 1 95.56 3 PRO B O 1
ATOM 1410 N N . LYS B 1 4 ? -9.797 -30.562 -3.76 1 96.44 4 LYS B N 1
ATOM 1411 C CA . LYS B 1 4 ? -10.531 -30.281 -4.992 1 96.44 4 LYS B CA 1
ATOM 1412 C C . LYS B 1 4 ? -10.141 -28.938 -5.574 1 96.44 4 LYS B C 1
ATOM 1414 O O . LYS B 1 4 ? -10.008 -27.953 -4.836 1 96.44 4 LYS B O 1
ATOM 1419 N N . PRO B 1 5 ? -9.977 -28.922 -6.887 1 98.12 5 PRO B N 1
ATOM 1420 C CA . PRO B 1 5 ? -9.594 -27.656 -7.508 1 98.12 5 PRO B CA 1
ATOM 1421 C C . PRO B 1 5 ? -10.711 -26.625 -7.48 1 98.12 5 PRO B C 1
ATOM 1423 O O . PRO B 1 5 ? -11.891 -26.969 -7.605 1 98.12 5 PRO B O 1
ATOM 1426 N N . ILE B 1 6 ? -10.359 -25.359 -7.312 1 98.19 6 ILE B N 1
ATOM 1427 C CA . ILE B 1 6 ? -11.328 -24.281 -7.457 1 98.19 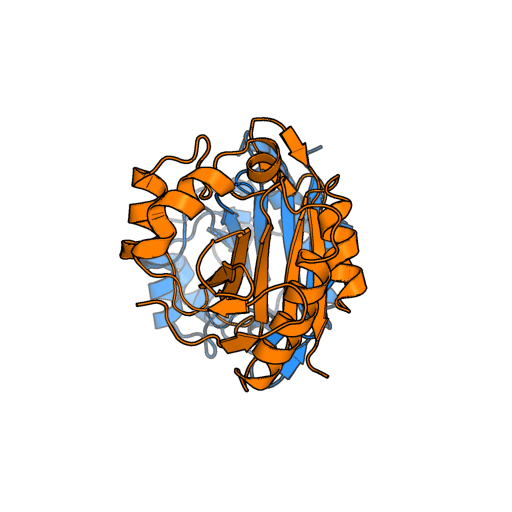6 ILE B CA 1
ATOM 1428 C C . ILE B 1 6 ? -11.477 -23.922 -8.93 1 98.19 6 ILE B C 1
ATOM 1430 O O . ILE B 1 6 ? -12.508 -23.375 -9.344 1 98.19 6 ILE B O 1
ATOM 1434 N N . LEU B 1 7 ? -10.406 -24.156 -9.711 1 98.62 7 LEU B N 1
ATOM 1435 C CA . LEU B 1 7 ? -10.398 -23.938 -11.156 1 98.62 7 LEU B CA 1
ATOM 1436 C C . LEU B 1 7 ? -9.68 -25.078 -11.875 1 98.62 7 LEU B C 1
ATOM 1438 O O . LEU B 1 7 ? -8.641 -25.547 -11.406 1 98.62 7 LEU B O 1
ATOM 1442 N N . SER B 1 8 ? -10.219 -25.547 -12.914 1 98.38 8 SER B N 1
ATOM 1443 C CA . SER B 1 8 ? -9.594 -26.469 -13.867 1 98.38 8 SER B CA 1
ATOM 1444 C C . SER B 1 8 ? -9.398 -25.812 -15.227 1 98.38 8 SER B C 1
ATOM 1446 O O . SER B 1 8 ? -10.375 -25.453 -15.898 1 98.38 8 SER B O 1
ATOM 1448 N N . LEU B 1 9 ? -8.125 -25.641 -15.57 1 98.12 9 LEU B N 1
ATOM 1449 C CA . LEU B 1 9 ? -7.801 -24.906 -16.797 1 98.12 9 LEU B CA 1
ATOM 1450 C C . LEU B 1 9 ? -7.227 -25.859 -17.844 1 98.12 9 LEU B C 1
ATOM 1452 O O . LEU B 1 9 ? -7.195 -27.078 -17.641 1 98.12 9 LEU B O 1
ATOM 1456 N N . SER B 1 10 ? -6.891 -25.312 -19 1 96.06 10 SER B N 1
ATOM 1457 C CA . SER B 1 10 ? -6.383 -26.141 -20.078 1 96.06 10 SER B CA 1
ATOM 1458 C C . SER B 1 10 ? -4.992 -26.688 -19.766 1 96.06 10 SER B C 1
ATOM 1460 O O . SER B 1 10 ? -4.688 -27.844 -20.078 1 96.06 10 SER B O 1
ATOM 1462 N N . THR B 1 11 ? -4.168 -25.891 -19.047 1 94.69 11 THR B N 1
ATOM 1463 C CA . THR B 1 11 ? -2.766 -26.234 -18.844 1 94.69 11 THR B CA 1
ATOM 1464 C C . THR B 1 11 ? -2.508 -26.656 -17.406 1 94.69 11 THR B C 1
ATOM 1466 O O . THR B 1 11 ? -1.464 -27.25 -17.094 1 94.69 11 THR B O 1
ATOM 1469 N N . CYS B 1 12 ? -3.457 -26.375 -16.516 1 98.06 12 CYS B N 1
ATOM 1470 C CA . CYS B 1 12 ? -3.178 -26.578 -15.094 1 98.06 12 CYS B CA 1
ATOM 1471 C C . CYS B 1 12 ? -4.465 -26.547 -14.273 1 98.06 12 CYS B C 1
ATOM 1473 O O . CYS B 1 12 ? -5.555 -26.406 -14.828 1 98.06 12 CYS B O 1
ATOM 1475 N N . GLN B 1 13 ? -4.273 -26.781 -12.977 1 98.19 13 GLN B N 1
ATOM 1476 C CA . GLN B 1 13 ? -5.316 -26.609 -11.969 1 98.19 13 GLN B CA 1
ATOM 1477 C C . GLN B 1 13 ? -4.867 -25.672 -10.859 1 98.19 13 GLN B C 1
ATOM 1479 O O . GLN B 1 13 ? -3.666 -25.516 -10.625 1 98.19 13 GLN B O 1
ATOM 1484 N N . ILE B 1 14 ? -5.875 -25.031 -10.281 1 98.88 14 ILE B N 1
ATOM 1485 C CA . ILE B 1 14 ? -5.633 -24.203 -9.102 1 98.88 14 ILE B CA 1
ATOM 1486 C C . ILE B 1 14 ? -6.371 -24.781 -7.902 1 98.88 14 ILE B C 1
ATOM 1488 O O . ILE B 1 14 ? -7.586 -25 -7.957 1 98.88 14 ILE B O 1
ATOM 1492 N N . ARG B 1 15 ? -5.699 -25.047 -6.82 1 98.56 15 ARG B N 1
ATOM 1493 C CA . ARG B 1 15 ? -6.289 -25.625 -5.617 1 98.56 15 ARG B CA 1
ATOM 1494 C C . ARG B 1 15 ? -5.547 -25.172 -4.367 1 98.56 15 ARG B C 1
ATOM 1496 O O . ARG B 1 15 ? -4.496 -24.531 -4.461 1 98.56 15 ARG B O 1
ATOM 1503 N N . HIS B 1 16 ? -6.129 -25.484 -3.193 1 98.38 16 HIS B N 1
ATOM 1504 C CA . HIS B 1 16 ? -5.465 -25.156 -1.937 1 98.38 16 HIS B CA 1
ATOM 1505 C C . HIS B 1 16 ? -4.203 -25.984 -1.745 1 98.38 16 HIS B C 1
ATOM 1507 O O . HIS B 1 16 ? -4.09 -27.078 -2.301 1 98.38 16 HIS B O 1
ATOM 1513 N N . TYR B 1 17 ? -3.287 -25.469 -0.975 1 98.5 17 TYR B N 1
ATOM 1514 C CA . TYR B 1 17 ? -2.072 -26.188 -0.612 1 98.5 17 TYR B CA 1
ATOM 1515 C C . TYR B 1 17 ? -2.396 -27.406 0.25 1 98.5 17 TYR B C 1
ATOM 1517 O O . TYR B 1 17 ? -3.4 -27.422 0.966 1 98.5 17 TYR B O 1
ATOM 1525 N N . CYS B 1 18 ? -1.584 -28.391 0.21 1 98 18 CYS B N 1
ATOM 1526 C CA . CYS B 1 18 ? -1.603 -29.531 1.123 1 98 18 CYS B CA 1
ATOM 1527 C C . CYS B 1 18 ? -0.191 -30.047 1.383 1 98 18 CYS B C 1
ATOM 1529 O O . CYS B 1 18 ? 0.761 -29.609 0.731 1 98 18 CYS B O 1
ATOM 1531 N N . ASP B 1 19 ? -0.049 -30.953 2.32 1 97.5 19 ASP B N 1
ATOM 1532 C CA . ASP B 1 19 ? 1.267 -31.422 2.746 1 97.5 19 ASP B CA 1
ATOM 1533 C C . ASP B 1 19 ? 2.004 -32.094 1.595 1 97.5 19 ASP B C 1
ATOM 1535 O O . ASP B 1 19 ? 3.234 -32.062 1.524 1 97.5 19 ASP B O 1
ATOM 1539 N N . GLU B 1 20 ? 1.3 -32.656 0.721 1 97.75 20 GLU B N 1
ATOM 1540 C CA . GLU B 1 20 ? 1.895 -33.375 -0.406 1 97.75 20 GLU B CA 1
ATOM 1541 C C . GLU B 1 20 ? 2.631 -32.406 -1.338 1 97.75 20 GLU B C 1
ATOM 1543 O O . GLU B 1 20 ? 3.424 -32.844 -2.178 1 97.75 20 GLU B O 1
ATOM 1548 N N . ASP B 1 21 ? 2.471 -31.094 -1.187 1 98.31 21 ASP B N 1
ATOM 1549 C CA . ASP B 1 21 ? 3.066 -30.094 -2.066 1 98.31 21 ASP B CA 1
ATOM 1550 C C . ASP B 1 21 ? 4.465 -29.719 -1.595 1 98.31 21 ASP B C 1
ATOM 1552 O O . ASP B 1 21 ? 5.207 -29.047 -2.312 1 98.31 21 ASP B O 1
ATOM 1556 N N . ILE B 1 22 ? 4.863 -30.156 -0.41 1 98.19 22 ILE B N 1
ATOM 1557 C CA . ILE B 1 22 ? 6.047 -29.625 0.264 1 98.19 22 ILE B CA 1
ATOM 1558 C C . ILE B 1 22 ? 7.273 -29.812 -0.622 1 98.19 22 ILE B C 1
ATOM 1560 O O . ILE B 1 22 ? 8.016 -28.875 -0.883 1 98.19 22 ILE B O 1
ATOM 1564 N N . ASP B 1 23 ? 7.477 -31 -1.161 1 97.81 23 ASP B N 1
ATOM 1565 C CA . ASP B 1 23 ? 8.68 -31.281 -1.938 1 97.81 23 ASP B CA 1
ATOM 1566 C C . ASP B 1 23 ? 8.672 -30.516 -3.258 1 97.81 23 ASP B C 1
ATOM 1568 O O . ASP B 1 23 ? 9.68 -29.922 -3.645 1 97.81 23 ASP B O 1
ATOM 1572 N N . SER B 1 24 ? 7.594 -30.547 -3.955 1 98 24 SER B N 1
ATOM 1573 C CA . SER B 1 24 ? 7.512 -29.859 -5.234 1 98 24 SER B CA 1
ATOM 1574 C C . SER B 1 24 ? 7.617 -28.344 -5.051 1 98 24 SER B C 1
ATOM 1576 O O . SER B 1 24 ? 8.188 -27.656 -5.895 1 98 24 SER B O 1
ATOM 1578 N N . LEU B 1 25 ? 7.082 -27.828 -3.951 1 98.69 25 LEU B N 1
ATOM 1579 C CA . LEU B 1 25 ? 7.184 -26.406 -3.65 1 98.69 25 LEU B CA 1
ATOM 1580 C C . LEU B 1 25 ? 8.641 -26 -3.416 1 98.69 25 LEU B C 1
ATOM 1582 O O . LEU B 1 25 ? 9.125 -25.047 -4.02 1 98.69 25 LEU B O 1
ATOM 1586 N N . SER B 1 26 ? 9.289 -26.75 -2.545 1 98.56 26 SER B N 1
ATOM 1587 C CA . SER B 1 26 ? 10.688 -26.453 -2.254 1 98.56 26 SER B CA 1
ATOM 1588 C C . SER B 1 26 ? 11.539 -26.469 -3.523 1 98.56 26 SER B C 1
ATOM 1590 O O . SER B 1 26 ? 12.367 -25.578 -3.734 1 98.56 26 SER B O 1
ATOM 1592 N N . ARG B 1 27 ? 11.273 -27.375 -4.359 1 98.19 27 ARG B N 1
ATOM 1593 C CA . ARG B 1 27 ? 12.031 -27.516 -5.598 1 98.19 27 ARG B CA 1
ATOM 1594 C C . ARG B 1 27 ? 11.742 -26.359 -6.551 1 98.19 27 ARG B C 1
ATOM 1596 O O . ARG B 1 27 ? 12.664 -25.719 -7.047 1 98.19 27 ARG B O 1
ATOM 1603 N N . ALA B 1 28 ? 10.531 -26.109 -6.836 1 98.38 28 ALA B N 1
ATOM 1604 C CA . ALA B 1 28 ? 10.125 -25.125 -7.832 1 98.38 28 ALA B CA 1
ATOM 1605 C C . ALA B 1 28 ? 10.492 -23.719 -7.387 1 98.38 28 ALA B C 1
ATOM 1607 O O . ALA B 1 28 ? 10.875 -22.875 -8.211 1 98.38 28 ALA B O 1
ATOM 1608 N N . ALA B 1 29 ? 10.367 -23.422 -6.102 1 98.69 29 ALA B N 1
ATOM 1609 C CA . ALA B 1 29 ? 10.547 -22.062 -5.574 1 98.69 29 ALA B CA 1
ATOM 1610 C C . ALA B 1 29 ? 12.023 -21.75 -5.352 1 98.69 29 ALA B C 1
ATOM 1612 O O . ALA B 1 29 ? 12.406 -20.594 -5.23 1 98.69 29 ALA B O 1
ATOM 1613 N N . ASN B 1 30 ? 12.836 -22.781 -5.211 1 98.69 30 ASN B N 1
ATOM 1614 C CA . ASN B 1 30 ? 14.258 -22.562 -4.969 1 98.69 30 ASN B CA 1
ATOM 1615 C C . ASN B 1 30 ? 14.984 -22.141 -6.246 1 98.69 30 ASN B C 1
ATOM 1617 O O . ASN B 1 30 ? 15.781 -22.922 -6.785 1 98.69 30 ASN B O 1
ATOM 1621 N N . ASN B 1 31 ? 14.766 -21.016 -6.688 1 98.56 31 ASN B N 1
ATOM 1622 C CA . ASN B 1 31 ? 15.266 -20.453 -7.941 1 98.56 31 ASN B CA 1
ATOM 1623 C C . ASN B 1 31 ? 15.484 -18.938 -7.832 1 98.56 31 ASN B C 1
ATOM 1625 O O . ASN B 1 31 ? 14.531 -18.172 -7.715 1 98.56 31 ASN B O 1
ATOM 1629 N N . PRO B 1 32 ? 16.703 -18.5 -7.914 1 97.69 32 PRO B N 1
ATOM 1630 C CA . PRO B 1 32 ? 16.984 -17.078 -7.758 1 97.69 32 PRO B CA 1
ATOM 1631 C C . PRO B 1 32 ? 16.359 -16.219 -8.859 1 97.69 32 PRO B C 1
ATOM 1633 O O . PRO B 1 32 ? 16.094 -15.031 -8.648 1 97.69 32 PRO B O 1
ATOM 1636 N N . GLN B 1 33 ? 16.109 -16.781 -10 1 97.5 33 GLN B N 1
ATOM 1637 C CA . GLN B 1 33 ? 15.477 -16.047 -11.094 1 97.5 33 GLN B CA 1
ATOM 1638 C C . GLN B 1 33 ? 14.023 -15.719 -10.773 1 97.5 33 GLN B C 1
ATOM 1640 O O . GLN B 1 33 ? 13.445 -14.805 -11.359 1 97.5 33 GLN B O 1
ATOM 1645 N N . ILE B 1 34 ? 13.445 -16.453 -9.898 1 98.25 34 ILE B N 1
ATOM 1646 C CA . ILE B 1 34 ? 12.109 -16.156 -9.398 1 98.25 34 ILE B CA 1
ATOM 1647 C C . ILE B 1 34 ? 12.195 -15.188 -8.219 1 98.25 34 ILE B C 1
ATOM 1649 O O . ILE B 1 34 ? 11.523 -14.156 -8.203 1 98.25 34 ILE B O 1
ATOM 1653 N N . ALA B 1 35 ? 13.07 -15.508 -7.277 1 98.25 35 ALA B N 1
ATOM 1654 C CA . ALA B 1 35 ? 13.156 -14.812 -5.996 1 98.25 35 ALA B CA 1
ATOM 1655 C C . ALA B 1 35 ? 13.477 -13.336 -6.199 1 98.25 35 ALA B C 1
ATOM 1657 O O . ALA B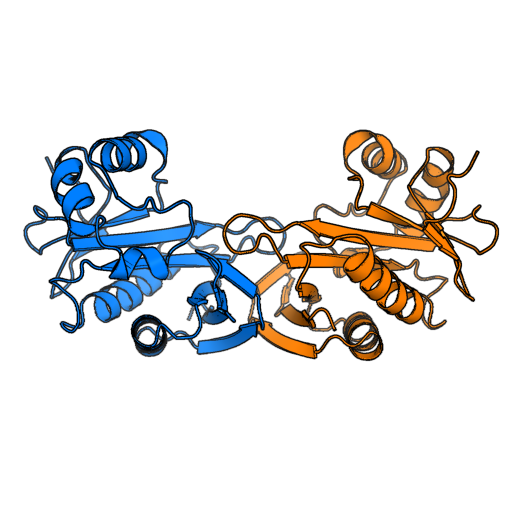 1 35 ? 13.023 -12.484 -5.43 1 98.25 35 ALA B O 1
ATOM 1658 N N . LYS B 1 36 ? 14.18 -12.961 -7.207 1 97.38 36 LYS B N 1
ATOM 1659 C CA . LYS B 1 36 ? 14.633 -11.586 -7.402 1 97.38 36 LYS B CA 1
ATOM 1660 C C . LYS B 1 36 ? 13.453 -10.656 -7.684 1 97.38 36 LYS B C 1
ATOM 1662 O O . LYS B 1 36 ? 13.57 -9.438 -7.543 1 97.38 36 LYS B O 1
ATOM 1667 N N . TRP B 1 37 ? 12.297 -11.211 -8.07 1 97.94 37 TRP B N 1
ATOM 1668 C CA . TRP B 1 37 ? 11.109 -10.422 -8.398 1 97.94 37 TRP B CA 1
ATOM 1669 C C . TRP B 1 37 ? 10.07 -10.5 -7.289 1 97.94 37 TRP B C 1
ATOM 1671 O O . TRP B 1 37 ? 8.969 -9.969 -7.422 1 97.94 37 TRP B O 1
ATOM 1681 N N . MET B 1 38 ? 10.445 -11.18 -6.203 1 98.19 38 MET B N 1
ATOM 1682 C CA . MET B 1 38 ? 9.508 -11.43 -5.109 1 98.19 38 MET B CA 1
ATOM 1683 C C . MET B 1 38 ? 9.859 -10.586 -3.889 1 98.19 38 MET B C 1
ATOM 1685 O O . MET B 1 38 ? 10.945 -10.008 -3.822 1 98.19 38 MET B O 1
ATOM 1689 N N . ARG B 1 39 ? 8.953 -10.445 -2.955 1 97.81 39 ARG B N 1
ATOM 1690 C CA . ARG B 1 39 ? 9.219 -9.852 -1.65 1 97.81 39 ARG B CA 1
ATOM 1691 C C . ARG B 1 39 ? 10.258 -10.664 -0.881 1 97.81 39 ARG B C 1
ATOM 1693 O O . ARG B 1 39 ? 10.531 -11.812 -1.226 1 97.81 39 ARG B O 1
ATOM 1700 N N . ASN B 1 40 ? 10.742 -10.055 0.172 1 97.56 40 ASN B N 1
ATOM 1701 C CA . ASN B 1 40 ? 11.75 -10.758 0.956 1 97.56 40 ASN B CA 1
ATOM 1702 C C . ASN B 1 40 ? 11.141 -11.898 1.761 1 97.56 40 ASN B C 1
ATOM 1704 O O . ASN B 1 40 ? 11.859 -12.797 2.211 1 97.56 40 ASN B O 1
ATOM 1708 N N . THR B 1 41 ? 9.852 -11.922 1.934 1 96.12 41 THR B N 1
ATOM 1709 C CA . THR B 1 41 ? 9.156 -13 2.637 1 96.12 41 THR B CA 1
ATOM 1710 C C . THR B 1 41 ? 9.164 -14.281 1.807 1 96.12 41 THR B C 1
ATOM 1712 O O . THR B 1 41 ? 8.844 -15.352 2.314 1 96.12 41 THR B O 1
ATOM 1715 N N . PHE B 1 42 ? 9.484 -14.188 0.532 1 98.12 42 PHE B N 1
ATOM 1716 C CA . PHE B 1 42 ? 9.797 -15.344 -0.302 1 98.12 42 PHE B CA 1
ATOM 1717 C C . PHE B 1 42 ? 11.258 -15.75 -0.132 1 98.12 42 PHE B C 1
ATOM 1719 O O . PHE B 1 42 ? 12.156 -15.086 -0.656 1 98.12 42 PHE B O 1
ATOM 1726 N N . PRO B 1 43 ? 11.453 -16.828 0.552 1 97.88 43 PRO B N 1
ATOM 1727 C CA . PRO B 1 43 ? 12.82 -17.172 0.944 1 97.88 43 PRO B CA 1
ATOM 1728 C C . PRO B 1 43 ? 13.727 -17.469 -0.253 1 97.88 43 PRO B C 1
ATOM 1730 O O . PRO B 1 43 ? 13.258 -17.969 -1.275 1 97.88 43 PRO B O 1
ATOM 1733 N N . SER B 1 44 ? 14.977 -17.188 -0.081 1 97.81 44 SER B N 1
ATOM 1734 C CA . SER B 1 44 ? 16.016 -17.547 -1.039 1 97.81 44 SER B CA 1
ATOM 1735 C C . SER B 1 44 ? 17.359 -17.766 -0.345 1 97.81 44 SER B C 1
ATOM 1737 O O . SER B 1 44 ? 17.938 -16.828 0.209 1 97.81 44 SER B O 1
ATOM 1739 N N . PRO B 1 45 ? 17.906 -19.031 -0.406 1 98.25 45 PRO B N 1
ATOM 1740 C CA . PRO B 1 45 ? 17.344 -20.219 -1.032 1 98.25 45 PRO B CA 1
ATOM 1741 C C . PRO B 1 45 ? 16.047 -20.672 -0.366 1 98.25 45 PRO B C 1
ATOM 1743 O O . PRO B 1 45 ? 15.789 -20.328 0.789 1 98.25 45 PRO B O 1
ATOM 1746 N N . TYR B 1 46 ? 15.266 -21.328 -1.103 1 98.75 46 TYR B N 1
ATOM 1747 C CA . TYR B 1 46 ? 14.008 -21.859 -0.609 1 98.75 46 TYR B CA 1
ATOM 1748 C C . TYR B 1 46 ? 14.164 -23.328 -0.196 1 98.75 46 TYR B C 1
ATOM 1750 O O . TYR B 1 46 ? 14.305 -24.203 -1.048 1 98.75 46 TYR B O 1
ATOM 1758 N N . THR B 1 47 ? 14 -23.609 1.097 1 98.69 47 THR B N 1
ATOM 1759 C CA . THR B 1 47 ? 14.273 -24.938 1.628 1 98.69 47 THR B CA 1
ATOM 1760 C C . THR B 1 47 ? 12.969 -25.703 1.836 1 98.69 47 THR B C 1
ATOM 1762 O O . 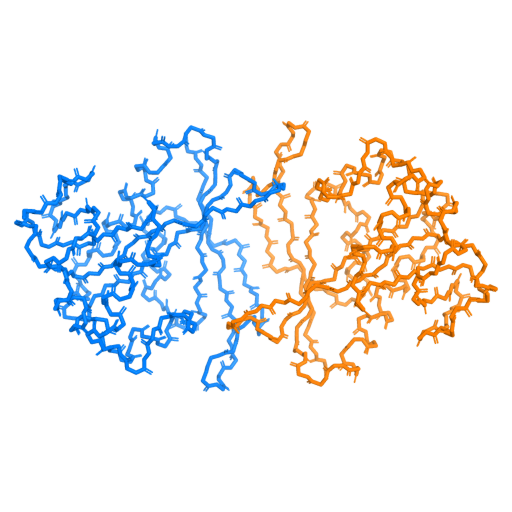THR B 1 47 ? 11.883 -25.141 1.745 1 98.69 47 THR B O 1
ATOM 1765 N N . THR B 1 48 ? 13.18 -26.984 2.111 1 98.62 48 THR B N 1
ATOM 1766 C CA . THR B 1 48 ? 12.031 -27.812 2.469 1 98.62 48 THR B CA 1
ATOM 1767 C C . THR B 1 48 ? 11.367 -27.297 3.744 1 98.62 48 THR B C 1
ATOM 1769 O O . THR B 1 48 ? 10.141 -27.344 3.879 1 98.62 48 THR B O 1
ATOM 1772 N N . GLU B 1 49 ? 12.148 -26.812 4.648 1 98.62 49 GLU B N 1
ATOM 1773 C CA . GLU B 1 49 ? 11.602 -26.25 5.875 1 98.62 49 GLU B CA 1
ATOM 1774 C C . GLU B 1 49 ? 10.773 -25 5.582 1 98.62 49 GLU B C 1
ATOM 1776 O O . GLU B 1 49 ? 9.742 -24.766 6.207 1 98.62 49 GLU B O 1
ATOM 1781 N N . ASP B 1 50 ? 11.227 -24.188 4.676 1 98.69 50 ASP B N 1
ATOM 1782 C CA . ASP B 1 50 ? 10.453 -23.031 4.254 1 98.69 50 ASP B CA 1
ATOM 1783 C C . ASP B 1 50 ? 9.102 -23.453 3.678 1 98.69 50 ASP B C 1
ATOM 1785 O O . ASP B 1 50 ? 8.078 -22.828 3.971 1 98.69 50 ASP B O 1
ATOM 1789 N N . ALA B 1 51 ? 9.164 -24.469 2.844 1 98.75 51 ALA B N 1
ATOM 1790 C CA . ALA B 1 51 ? 7.941 -24.984 2.24 1 98.75 51 ALA B CA 1
ATOM 1791 C C . ALA B 1 51 ? 6.965 -25.469 3.311 1 98.75 51 ALA B C 1
ATOM 1793 O O . ALA B 1 51 ? 5.77 -25.156 3.252 1 98.75 51 ALA B O 1
ATOM 1794 N N . ARG B 1 52 ? 7.434 -26.203 4.254 1 98.56 52 ARG B N 1
ATOM 1795 C CA . ARG B 1 52 ? 6.605 -26.672 5.355 1 98.56 52 ARG B CA 1
ATOM 1796 C C . ARG B 1 52 ? 5.992 -25.516 6.125 1 98.56 52 ARG B C 1
ATOM 1798 O O . ARG B 1 52 ? 4.801 -25.531 6.438 1 98.56 52 ARG B O 1
ATOM 1805 N N . LYS B 1 53 ? 6.824 -24.594 6.473 1 98.56 53 LYS B N 1
ATOM 1806 C CA . LYS B 1 53 ? 6.359 -23.438 7.219 1 98.56 53 LYS B CA 1
ATOM 1807 C C . LYS B 1 53 ? 5.293 -22.672 6.438 1 98.56 53 LYS B C 1
ATOM 1809 O O . LYS B 1 53 ? 4.305 -22.203 7.012 1 98.56 53 LYS B O 1
ATOM 1814 N N . TRP B 1 54 ? 5.512 -22.484 5.172 1 98.56 54 TRP B N 1
ATOM 1815 C CA . TRP B 1 54 ? 4.543 -21.812 4.32 1 98.56 54 TRP B CA 1
ATOM 1816 C C . TRP B 1 54 ? 3.188 -22.516 4.375 1 98.56 54 TRP B C 1
ATOM 1818 O O . TRP B 1 54 ? 2.166 -21.875 4.656 1 98.56 54 TRP B O 1
ATOM 1828 N N . ILE B 1 55 ? 3.217 -23.766 4.184 1 98.25 55 ILE B N 1
ATOM 1829 C CA . ILE B 1 55 ? 1.987 -24.531 4.016 1 98.25 55 ILE B CA 1
ATOM 1830 C C . ILE B 1 55 ? 1.279 -24.672 5.363 1 98.25 55 ILE B C 1
ATOM 1832 O O . ILE B 1 55 ? 0.054 -24.547 5.441 1 98.25 55 ILE B O 1
ATOM 1836 N N . SER B 1 56 ? 2.004 -24.781 6.414 1 97.38 56 SER B N 1
ATOM 1837 C CA . SER B 1 56 ? 1.408 -25.109 7.707 1 97.38 56 SER B CA 1
ATOM 1838 C C . SER B 1 56 ? 1.081 -23.844 8.5 1 97.38 56 SER B C 1
ATOM 1840 O O . SER B 1 56 ? 0.156 -23.844 9.312 1 97.38 56 SER B O 1
ATOM 1842 N N . GLU B 1 57 ? 1.807 -22.766 8.227 1 96.88 57 GLU B N 1
ATOM 1843 C CA . GLU B 1 57 ? 1.727 -21.656 9.156 1 96.88 57 GLU B CA 1
ATOM 1844 C C . GLU B 1 57 ? 1.404 -20.344 8.43 1 96.88 57 GLU B C 1
ATOM 1846 O O . GLU B 1 57 ? 0.767 -19.453 8.992 1 96.88 57 GLU B O 1
ATOM 1851 N N . LEU B 1 58 ? 1.812 -20.172 7.25 1 96.38 58 LEU B N 1
ATOM 1852 C CA . LEU B 1 58 ? 1.861 -18.828 6.691 1 96.38 58 LEU B CA 1
ATOM 1853 C C . LEU B 1 58 ? 0.82 -18.656 5.59 1 96.38 58 LEU B C 1
ATOM 1855 O O . LEU B 1 58 ? 0.235 -17.578 5.441 1 96.38 58 LEU B O 1
ATOM 1859 N N . ALA B 1 59 ? 0.591 -19.703 4.766 1 96.19 59 ALA B N 1
ATOM 1860 C CA . ALA B 1 59 ? -0.372 -19.594 3.672 1 96.19 59 ALA B CA 1
ATOM 1861 C C . ALA B 1 59 ? -1.768 -19.266 4.199 1 96.19 59 ALA B C 1
ATOM 1863 O O . ALA B 1 59 ? -2.225 -19.875 5.172 1 96.19 59 ALA B O 1
ATOM 1864 N N . SER B 1 60 ? -2.381 -18.266 3.598 1 97.06 60 SER B N 1
ATOM 1865 C CA . SER B 1 60 ? -3.744 -17.891 3.959 1 97.06 60 SER B CA 1
ATOM 1866 C C . SER B 1 60 ? -4.766 -18.656 3.123 1 97.06 60 SER B C 1
ATOM 1868 O O . SER B 1 60 ? -4.406 -19.328 2.154 1 97.06 60 SER B O 1
ATOM 1870 N N . PRO B 1 61 ? -6.086 -18.547 3.426 1 97.06 61 PRO B N 1
ATOM 1871 C CA . PRO B 1 61 ? -7.141 -19.156 2.615 1 97.06 61 PRO B CA 1
ATOM 1872 C C . PRO B 1 61 ? -7.234 -18.562 1.215 1 97.06 61 PRO B C 1
ATOM 1874 O O . PRO B 1 61 ? -7.93 -19.094 0.353 1 97.06 61 PRO B O 1
ATOM 1877 N N . TYR B 1 62 ? -6.453 -17.5 0.929 1 98.44 62 TYR B N 1
ATOM 1878 C CA . TYR B 1 62 ? -6.488 -16.828 -0.368 1 98.44 62 TYR B CA 1
ATOM 1879 C C . TYR B 1 62 ? -5.27 -17.203 -1.204 1 98.44 62 TYR B C 1
ATOM 1881 O O . TYR B 1 62 ? -5.039 -16.609 -2.268 1 98.44 62 TYR B O 1
ATOM 1889 N N . ASP B 1 63 ? -4.438 -18.078 -0.603 1 98.62 63 ASP B N 1
ATOM 1890 C CA . ASP B 1 63 ? -3.275 -18.578 -1.331 1 98.62 63 ASP B CA 1
ATOM 1891 C C . ASP B 1 63 ? -3.559 -19.953 -1.93 1 98.62 63 ASP B C 1
ATOM 1893 O O . ASP B 1 63 ? -4.113 -20.828 -1.259 1 98.62 63 ASP B O 1
ATOM 1897 N N . PHE B 1 64 ? -3.1 -20.125 -3.23 1 98.81 64 PHE B N 1
ATOM 1898 C CA . PHE B 1 64 ? -3.426 -21.344 -3.957 1 98.81 64 PHE B CA 1
ATOM 1899 C C . PHE B 1 64 ? -2.215 -21.844 -4.727 1 98.81 64 PHE B C 1
ATOM 1901 O O . PHE B 1 64 ? -1.317 -21.078 -5.07 1 98.81 64 PHE B O 1
ATOM 1908 N N . VAL B 1 65 ? -2.297 -23.109 -5.012 1 98.69 65 VAL B N 1
ATOM 1909 C CA . VAL B 1 65 ? -1.283 -23.781 -5.812 1 98.69 65 VAL B CA 1
ATOM 1910 C C . VAL B 1 65 ? -1.717 -23.812 -7.277 1 98.69 65 VAL B C 1
ATOM 1912 O O . VAL B 1 65 ? -2.887 -24.047 -7.582 1 98.69 65 VAL B O 1
ATOM 1915 N N . ILE B 1 66 ? -0.783 -23.438 -8.148 1 98.81 66 ILE B N 1
ATOM 1916 C CA . ILE B 1 66 ? -0.868 -23.828 -9.555 1 98.81 66 ILE B CA 1
ATOM 1917 C C . ILE B 1 66 ? -0.231 -25.188 -9.758 1 98.81 66 ILE B C 1
ATOM 1919 O O . ILE B 1 66 ? 0.958 -25.375 -9.484 1 98.81 66 ILE B O 1
ATOM 1923 N N . CYS B 1 67 ? -0.95 -26.219 -10.219 1 98.25 67 CYS B N 1
ATOM 1924 C CA . CYS B 1 67 ? -0.394 -27.562 -10.336 1 98.25 67 CYS B CA 1
ATOM 1925 C C . CYS B 1 67 ? -0.741 -28.172 -11.68 1 98.25 67 CYS B C 1
ATOM 1927 O O . CYS B 1 67 ? -1.541 -27.625 -12.438 1 98.25 67 CYS B O 1
ATOM 1929 N N . THR B 1 68 ? -0.098 -29.25 -12 1 97.38 68 THR B N 1
ATOM 1930 C CA . THR B 1 68 ? -0.363 -30 -13.227 1 97.38 68 THR B CA 1
ATOM 1931 C C . THR B 1 68 ? -1.826 -30.422 -13.289 1 97.38 68 THR B C 1
ATOM 1933 O O . THR B 1 68 ? -2.508 -30.484 -12.266 1 97.38 68 THR B O 1
ATOM 1936 N N . PRO B 1 69 ? -2.25 -30.734 -14.5 1 95.81 69 PRO B N 1
ATOM 1937 C CA . PRO B 1 69 ? -3.666 -31.078 -14.68 1 95.81 69 PRO B CA 1
ATOM 1938 C C . PRO B 1 69 ? -4.109 -32.25 -13.82 1 95.81 69 PRO B C 1
ATOM 1940 O O . PRO B 1 69 ? -5.281 -32.344 -13.438 1 95.81 69 PRO B O 1
ATOM 1943 N N . ASP B 1 70 ? -3.184 -33.125 -13.469 1 93.5 70 ASP B N 1
ATOM 1944 C CA . ASP B 1 70 ? -3.543 -34.281 -12.648 1 93.5 70 ASP B CA 1
ATOM 1945 C C . ASP B 1 70 ? -3.527 -33.938 -11.164 1 93.5 70 ASP B C 1
ATOM 1947 O O . ASP B 1 70 ? -3.848 -34.781 -10.32 1 93.5 70 ASP B O 1
ATOM 1951 N N . GLY B 1 71 ? -3.111 -32.688 -10.844 1 93.69 71 GLY B N 1
ATOM 1952 C CA . GLY B 1 71 ? -3.184 -32.156 -9.492 1 93.69 71 GLY B CA 1
ATOM 1953 C C . GLY B 1 71 ? -1.991 -32.531 -8.641 1 93.69 71 GLY B C 1
ATOM 1954 O O . GLY B 1 71 ? -1.862 -32.062 -7.5 1 93.69 71 GLY B O 1
ATOM 1955 N N . SER B 1 72 ? -0.98 -33.188 -9.242 1 93.88 72 SER B N 1
ATOM 1956 C CA . SER B 1 72 ? -0.006 -33.875 -8.391 1 93.88 72 SER B CA 1
ATOM 1957 C C . SER B 1 72 ? 1.251 -33.031 -8.203 1 93.88 72 SER B C 1
ATOM 1959 O O . SER B 1 72 ? 1.955 -33.188 -7.203 1 93.88 72 SER B O 1
ATOM 1961 N N . THR B 1 73 ? 1.584 -32.25 -9.203 1 96.62 73 THR B N 1
ATOM 1962 C CA . THR B 1 73 ? 2.85 -31.516 -9.148 1 96.62 73 THR B CA 1
ATOM 1963 C C . THR B 1 73 ? 2.613 -30.016 -9.102 1 96.62 73 THR B C 1
ATOM 1965 O O . THR B 1 73 ? 1.943 -29.453 -9.977 1 96.62 73 THR B O 1
ATOM 1968 N N . LEU B 1 74 ? 3.178 -29.375 -8.047 1 98.31 74 LEU B N 1
ATOM 1969 C CA . LEU B 1 74 ? 3.119 -27.922 -7.938 1 98.31 74 LEU B CA 1
ATOM 1970 C C . LEU B 1 74 ? 4.027 -27.266 -8.969 1 98.31 74 LEU B C 1
ATOM 1972 O O . LEU B 1 74 ? 5.203 -27.609 -9.086 1 98.31 74 LEU B O 1
ATOM 1976 N N . MET B 1 75 ? 3.482 -26.312 -9.742 1 98.38 75 MET B N 1
ATOM 1977 C CA . MET B 1 75 ? 4.211 -25.578 -10.766 1 98.38 75 MET B CA 1
ATOM 1978 C C . MET B 1 75 ? 4.41 -24.125 -10.359 1 98.38 75 MET B C 1
ATOM 1980 O O . MET B 1 75 ? 5.18 -23.391 -10.992 1 98.38 75 MET B O 1
ATOM 1984 N N . GLY B 1 76 ? 3.68 -23.641 -9.328 1 98.75 76 GLY B N 1
ATOM 1985 C CA . GLY B 1 76 ? 3.729 -22.266 -8.898 1 98.75 76 GLY B CA 1
ATOM 1986 C C . GLY B 1 76 ? 2.664 -21.922 -7.871 1 98.75 76 GLY B C 1
ATOM 1987 O O . GLY B 1 76 ? 2.113 -22.812 -7.223 1 98.75 76 GLY B O 1
ATOM 1988 N N . GLY B 1 77 ? 2.471 -20.688 -7.633 1 98.75 77 GLY B N 1
ATOM 1989 C CA . GLY B 1 77 ? 1.481 -20.188 -6.695 1 98.75 77 GLY B CA 1
ATOM 1990 C C . GLY B 1 77 ? 0.785 -18.922 -7.191 1 98.75 77 GLY B C 1
ATOM 1991 O O . GLY B 1 77 ? 1.334 -18.188 -8.008 1 98.75 77 GLY B O 1
ATOM 1992 N N . VAL B 1 78 ? -0.396 -18.766 -6.746 1 98.88 78 VAL B N 1
ATOM 1993 C CA . VAL B 1 78 ? -1.177 -17.562 -6.973 1 98.88 78 VAL B CA 1
ATOM 1994 C C . VAL B 1 78 ? -2.006 -17.234 -5.73 1 98.88 78 VAL B C 1
ATOM 1996 O O . VAL B 1 78 ? -2.396 -18.141 -4.988 1 98.88 78 VAL B O 1
ATOM 1999 N N . GLY B 1 79 ? -2.205 -15.992 -5.48 1 98.69 79 GLY B N 1
ATOM 2000 C CA . GLY B 1 79 ? -2.957 -15.648 -4.285 1 98.69 79 GLY B CA 1
ATOM 2001 C C . GLY B 1 79 ? -3.43 -14.203 -4.273 1 98.69 79 GLY B C 1
ATOM 2002 O O . GLY B 1 79 ? -3.146 -13.445 -5.199 1 98.69 79 GLY B O 1
ATOM 2003 N N . LEU B 1 80 ? -4.207 -13.977 -3.262 1 98.81 80 LEU B N 1
ATOM 2004 C CA . LEU B 1 80 ? -4.766 -12.648 -3.041 1 98.81 80 LEU B CA 1
ATOM 2005 C C . LEU B 1 80 ? -4.41 -12.133 -1.65 1 98.81 80 LEU B C 1
ATOM 2007 O O . LEU B 1 80 ? -4.375 -12.898 -0.688 1 98.81 80 LEU B O 1
ATOM 2011 N N . LYS B 1 81 ? -4.109 -10.906 -1.542 1 98.44 81 LYS B N 1
ATOM 2012 C CA . LYS B 1 81 ? -3.951 -10.219 -0.264 1 98.44 81 LYS B CA 1
ATOM 2013 C C . LYS B 1 81 ? -4.984 -9.109 -0.104 1 98.44 81 LYS B C 1
ATOM 2015 O O . LYS B 1 81 ? -4.984 -8.141 -0.863 1 98.44 81 LYS B O 1
ATOM 2020 N N . LYS B 1 82 ? -5.777 -9.219 0.884 1 98.31 82 LYS B N 1
ATOM 2021 C CA . LYS B 1 82 ? -6.82 -8.227 1.139 1 98.31 82 LYS B CA 1
ATOM 2022 C C . LYS B 1 82 ? -6.215 -6.906 1.607 1 98.31 82 LYS B C 1
ATOM 2024 O O . LYS B 1 82 ? -5.285 -6.895 2.414 1 98.31 82 LYS B O 1
ATOM 2029 N N . ARG B 1 83 ? -6.723 -5.84 1.028 1 98.44 83 ARG B N 1
ATOM 2030 C CA . ARG B 1 83 ? -6.461 -4.535 1.629 1 98.44 83 ARG B CA 1
ATOM 2031 C C . ARG B 1 83 ? -7.484 -4.219 2.715 1 98.44 83 ARG B C 1
ATOM 2033 O O . ARG B 1 83 ? -8.398 -5.008 2.961 1 98.44 83 ARG B O 1
ATOM 2040 N N . SER B 1 84 ? -7.246 -3.146 3.457 1 98.06 84 SER B N 1
ATOM 2041 C CA . SER B 1 84 ? -8.078 -2.859 4.625 1 98.06 84 SER B CA 1
ATOM 2042 C C . SER B 1 84 ? -8.508 -1.398 4.652 1 98.06 84 SER B C 1
ATOM 2044 O O . SER B 1 84 ? -8.164 -0.627 3.754 1 98.06 84 SER B O 1
ATOM 2046 N N . ASP B 1 85 ? -9.352 -1.021 5.676 1 98.25 85 ASP B N 1
ATOM 2047 C CA . ASP B 1 85 ? -9.812 0.349 5.883 1 98.25 85 ASP B CA 1
ATOM 2048 C C . ASP B 1 85 ? -10.531 0.879 4.645 1 98.25 85 ASP B C 1
ATOM 2050 O O . ASP B 1 85 ? -11.469 0.25 4.145 1 98.25 85 ASP B O 1
ATOM 2054 N N . ILE B 1 86 ? -10.125 1.961 4.125 1 98.44 86 ILE B N 1
ATOM 2055 C CA . ILE B 1 86 ? -10.82 2.576 3.002 1 98.44 86 ILE B CA 1
ATOM 2056 C C . ILE B 1 86 ? -10.523 1.797 1.722 1 98.44 86 ILE B C 1
ATOM 2058 O O . ILE B 1 86 ? -11.188 1.997 0.7 1 98.44 86 ILE B O 1
ATOM 2062 N N . HIS B 1 87 ? -9.547 0.906 1.713 1 98.81 87 HIS B N 1
ATOM 2063 C CA . HIS B 1 87 ? -9.172 0.108 0.55 1 98.81 87 HIS B CA 1
ATOM 2064 C C . HIS B 1 87 ? -9.805 -1.278 0.607 1 98.81 87 HIS B C 1
ATOM 2066 O O . HIS B 1 87 ? -9.375 -2.193 -0.095 1 98.81 87 HIS B O 1
ATOM 2072 N N . HIS B 1 88 ? -10.852 -1.523 1.395 1 98.44 88 HIS B N 1
ATOM 2073 C CA . HIS B 1 88 ? -11.367 -2.84 1.758 1 98.44 88 HIS B CA 1
ATOM 2074 C C . HIS B 1 88 ? -12.008 -3.531 0.56 1 98.44 88 HIS B C 1
ATOM 2076 O O . HIS B 1 88 ? -12.258 -4.738 0.595 1 98.44 88 HIS B O 1
ATOM 2082 N N . ARG B 1 89 ? -12.219 -2.861 -0.518 1 98.56 89 ARG B N 1
ATOM 2083 C CA . ARG B 1 89 ? -12.812 -3.477 -1.701 1 98.56 89 ARG B CA 1
ATOM 2084 C C . ARG B 1 89 ? -11.734 -3.885 -2.703 1 98.56 89 ARG B C 1
ATOM 2086 O O . ARG B 1 89 ? -12.039 -4.18 -3.861 1 98.56 89 ARG B O 1
ATOM 2093 N N . THR B 1 90 ? -10.508 -3.805 -2.332 1 98.88 90 THR B N 1
ATOM 2094 C CA . THR B 1 90 ? -9.367 -4.09 -3.193 1 98.88 90 THR B CA 1
ATOM 2095 C C . THR B 1 90 ? -8.57 -5.281 -2.66 1 98.88 90 THR B C 1
ATOM 2097 O O . THR B 1 90 ? -8.367 -5.402 -1.452 1 98.88 90 THR B O 1
ATOM 2100 N N . MET B 1 91 ? -8.109 -6.152 -3.506 1 98.88 91 MET B N 1
ATOM 2101 C CA . MET B 1 91 ? -7.117 -7.172 -3.182 1 98.88 91 MET B CA 1
ATOM 2102 C C . MET B 1 91 ? -5.938 -7.109 -4.145 1 98.88 91 MET B C 1
ATOM 2104 O O . MET B 1 91 ? -6.102 -6.738 -5.309 1 98.88 91 MET B O 1
ATOM 2108 N N . GLU B 1 92 ? -4.805 -7.383 -3.674 1 98.88 92 GLU B N 1
ATOM 2109 C CA . GLU B 1 92 ? -3.611 -7.543 -4.5 1 98.88 92 GLU B CA 1
ATOM 2110 C C . GLU B 1 92 ? -3.461 -8.984 -4.977 1 98.88 92 GLU B C 1
ATOM 2112 O O . GLU B 1 92 ? -3.635 -9.922 -4.195 1 98.88 92 GLU B O 1
ATOM 2117 N N . ILE B 1 93 ? -3.213 -9.117 -6.242 1 98.88 93 ILE B N 1
ATOM 2118 C CA . ILE B 1 93 ? -2.941 -10.438 -6.793 1 98.88 93 ILE B CA 1
ATOM 2119 C C . ILE B 1 93 ? -1.434 -10.656 -6.898 1 98.88 93 ILE B C 1
ATOM 2121 O O . ILE B 1 93 ? -0.695 -9.742 -7.281 1 98.88 93 ILE B O 1
ATOM 2125 N N . GLY B 1 94 ? -0.933 -11.727 -6.52 1 98.62 94 GLY B N 1
ATOM 2126 C CA . GLY B 1 94 ? 0.439 -12.18 -6.68 1 98.62 94 GLY B CA 1
ATOM 2127 C C . GLY B 1 94 ? 0.54 -13.586 -7.238 1 98.62 94 GLY B C 1
ATOM 2128 O O . GLY B 1 94 ? -0.359 -14.406 -7.035 1 98.62 94 GLY B O 1
ATOM 2129 N N . TYR B 1 95 ? 1.657 -13.844 -7.91 1 98.81 95 TYR B N 1
ATOM 2130 C CA . TYR B 1 95 ? 1.821 -15.156 -8.531 1 98.81 95 TYR B CA 1
ATOM 2131 C C . TYR B 1 95 ? 3.277 -15.406 -8.906 1 98.81 95 TYR B C 1
ATOM 2133 O O . TYR B 1 95 ? 4.062 -14.461 -9.023 1 98.81 95 TYR B O 1
ATOM 2141 N N . TRP B 1 96 ? 3.611 -16.609 -9.07 1 98.69 96 TRP B N 1
ATOM 2142 C CA . TRP B 1 96 ? 4.887 -17.078 -9.602 1 98.69 96 TRP B CA 1
ATOM 2143 C C . TRP B 1 96 ? 4.75 -18.453 -10.227 1 98.69 96 TRP B C 1
ATOM 2145 O O . TRP B 1 96 ? 3.871 -19.234 -9.844 1 98.69 96 TRP B O 1
ATOM 2155 N N . VAL B 1 97 ? 5.492 -18.703 -11.227 1 98.56 97 VAL B N 1
ATOM 2156 C CA . VAL B 1 97 ? 5.562 -20 -11.891 1 98.56 97 VAL B CA 1
ATOM 2157 C C . VAL B 1 97 ? 7.008 -20.484 -11.938 1 98.56 97 VAL B C 1
ATOM 2159 O O . VAL B 1 97 ? 7.926 -19.703 -12.18 1 98.56 97 VAL B O 1
ATOM 2162 N N . GLY B 1 98 ? 7.203 -21.797 -11.719 1 98.5 98 GLY B N 1
ATOM 2163 C CA . GLY B 1 98 ? 8.531 -22.375 -11.828 1 98.5 98 GLY B CA 1
ATOM 2164 C C . GLY B 1 98 ? 9.164 -22.156 -13.188 1 98.5 98 GLY B C 1
ATOM 2165 O O . GLY B 1 98 ? 8.477 -22.172 -14.211 1 98.5 98 GLY B O 1
ATOM 2166 N N . GLU B 1 99 ? 10.438 -22 -13.195 1 97.88 99 GLU B N 1
ATOM 2167 C CA . GLU B 1 99 ? 11.172 -21.625 -14.398 1 97.88 99 GLU B CA 1
ATOM 2168 C C . GLU B 1 99 ? 10.977 -22.656 -15.508 1 97.88 99 GLU B C 1
ATOM 2170 O O . GLU B 1 99 ? 10.891 -22.312 -16.688 1 97.88 99 GLU B O 1
ATOM 2175 N N . GLU B 1 100 ? 10.883 -23.922 -15.164 1 96.31 100 GLU B N 1
ATOM 2176 C CA . GLU B 1 100 ? 10.75 -24.984 -16.156 1 96.31 100 GLU B CA 1
ATOM 2177 C C . GLU B 1 100 ? 9.43 -24.875 -16.922 1 96.31 100 GLU B C 1
ATOM 2179 O O . GLU B 1 100 ? 9.25 -25.516 -17.953 1 96.31 100 GLU B O 1
ATOM 2184 N N . HIS B 1 101 ? 8.555 -24.031 -16.453 1 96.75 101 HIS B N 1
ATOM 2185 C CA . HIS B 1 101 ? 7.234 -23.906 -17.062 1 96.75 101 HIS B CA 1
ATOM 2186 C C . HIS B 1 101 ? 7.051 -22.547 -17.703 1 96.75 101 HIS B C 1
ATOM 2188 O O . HIS B 1 101 ? 5.961 -22.203 -18.172 1 96.75 101 HIS B O 1
ATOM 2194 N N . TRP B 1 102 ? 8.086 -21.734 -17.734 1 96.25 102 TRP B N 1
ATOM 2195 C CA . TRP B 1 102 ? 8.016 -20.406 -18.344 1 96.25 102 TRP B CA 1
ATOM 2196 C C . TRP B 1 102 ? 7.82 -20.5 -19.859 1 96.25 102 TRP B C 1
ATOM 2198 O O . TRP B 1 102 ? 8.227 -21.484 -20.469 1 96.25 102 TRP B O 1
ATOM 2208 N N . GLY B 1 103 ? 7.152 -19.484 -20.391 1 94.19 103 GLY B N 1
ATOM 2209 C CA . GLY B 1 103 ? 7.031 -19.375 -21.828 1 94.19 103 GLY B CA 1
ATOM 2210 C C . GLY B 1 103 ? 5.965 -20.297 -22.406 1 94.19 103 GLY B C 1
ATOM 2211 O O . GLY B 1 103 ? 5.922 -20.516 -23.625 1 94.19 103 GLY B O 1
ATOM 2212 N N . LYS B 1 104 ? 5.133 -20.844 -21.562 1 94.81 104 LYS B N 1
ATOM 2213 C CA . LYS B 1 104 ? 4.121 -21.797 -22.016 1 94.81 104 LYS B CA 1
ATOM 2214 C C . LYS B 1 104 ? 2.719 -21.219 -21.875 1 94.81 104 LYS B C 1
ATOM 2216 O O . LYS B 1 104 ? 1.727 -21.938 -22.031 1 94.81 104 LYS B O 1
ATOM 2221 N N . GLY B 1 105 ? 2.654 -19.984 -21.422 1 95.88 105 GLY B N 1
ATOM 2222 C CA . GLY B 1 105 ? 1.369 -19.312 -21.312 1 95.88 105 GLY B CA 1
ATOM 2223 C C . GLY B 1 105 ? 0.619 -19.656 -20.031 1 95.88 105 GLY B C 1
ATOM 2224 O O . GLY B 1 105 ? -0.526 -19.234 -19.859 1 95.88 105 GLY B O 1
ATOM 2225 N N . ILE B 1 106 ? 1.207 -20.328 -19.125 1 97.81 106 ILE B N 1
ATOM 2226 C CA . ILE B 1 106 ? 0.554 -20.828 -17.906 1 97.81 106 ILE B CA 1
ATOM 2227 C C . ILE B 1 106 ? 0.17 -19.641 -17.016 1 97.81 106 ILE B C 1
ATOM 2229 O O . ILE B 1 106 ? -0.981 -19.531 -16.594 1 97.81 106 ILE B O 1
ATOM 2233 N N . ALA B 1 107 ? 1.098 -18.781 -16.75 1 98.31 107 ALA B N 1
ATOM 2234 C CA . ALA B 1 107 ? 0.819 -17.641 -15.875 1 98.31 107 ALA B CA 1
ATOM 2235 C C . ALA B 1 107 ? -0.304 -16.781 -16.438 1 98.31 107 ALA B C 1
ATOM 2237 O O . ALA B 1 107 ? -1.188 -16.344 -15.695 1 98.31 107 ALA B O 1
ATOM 2238 N N . SER B 1 108 ? -0.273 -16.531 -17.766 1 98.12 108 SER B N 1
ATOM 2239 C CA . SER B 1 108 ? -1.304 -15.711 -18.391 1 98.12 108 SER B CA 1
ATOM 2240 C C . SER B 1 108 ? -2.684 -16.344 -18.234 1 98.12 108 SER B C 1
ATOM 2242 O O . SER B 1 108 ? -3.648 -15.656 -17.891 1 98.12 108 SER B O 1
ATOM 2244 N N . GLU B 1 109 ? -2.746 -17.609 -18.484 1 98.56 109 GLU B N 1
ATOM 2245 C CA . GLU B 1 109 ? -4.016 -18.312 -18.328 1 98.56 109 GLU B CA 1
ATOM 2246 C C . GLU B 1 109 ? -4.492 -18.281 -16.891 1 98.56 109 GLU B C 1
ATOM 2248 O O . GLU B 1 109 ? -5.664 -18 -16.609 1 98.56 109 GLU B O 1
ATOM 2253 N N . VAL B 1 110 ? -3.6 -18.547 -15.945 1 98.88 110 VAL B N 1
ATOM 2254 C CA . VAL B 1 110 ? -3.908 -18.609 -14.523 1 98.88 110 VAL B CA 1
ATOM 2255 C C . VAL B 1 110 ? -4.391 -17.25 -14.031 1 98.88 110 VAL B C 1
ATOM 2257 O O . VAL B 1 110 ? -5.461 -17.156 -13.422 1 98.88 110 VAL B O 1
ATOM 2260 N N . VAL B 1 111 ? -3.654 -16.188 -14.273 1 98.88 111 VAL B N 1
ATOM 2261 C CA . VAL B 1 111 ? -3.961 -14.875 -13.734 1 98.88 111 VAL B CA 1
ATOM 2262 C C . VAL B 1 111 ? -5.289 -14.375 -14.297 1 98.88 111 VAL B C 1
ATOM 2264 O O . VAL B 1 111 ? -6.105 -13.805 -13.57 1 98.88 111 VAL B O 1
ATOM 2267 N N . LYS B 1 112 ? -5.531 -14.609 -15.57 1 98.81 112 LYS B N 1
ATOM 2268 C CA . LYS B 1 112 ? -6.801 -14.219 -16.172 1 98.81 112 LYS B CA 1
ATOM 2269 C C . LYS B 1 112 ? -7.973 -14.938 -15.516 1 98.81 112 LYS B C 1
ATOM 2271 O O . LYS B 1 112 ? -8.906 -14.289 -15.031 1 98.81 112 LYS B O 1
ATOM 2276 N N . ALA B 1 113 ? -7.895 -16.234 -15.438 1 98.88 113 ALA B N 1
ATOM 2277 C CA . ALA B 1 113 ? -8.984 -17.031 -14.891 1 98.88 113 ALA B CA 1
ATOM 2278 C C . ALA B 1 113 ? -9.156 -16.766 -13.398 1 98.88 113 ALA B C 1
ATOM 2280 O O . ALA B 1 113 ? -10.281 -16.703 -12.898 1 98.88 113 ALA B O 1
ATOM 2281 N N . PHE B 1 114 ? -8.055 -16.688 -12.672 1 98.94 114 PHE B N 1
ATOM 2282 C CA . PHE B 1 114 ? -8.07 -16.469 -11.227 1 98.94 114 PHE B CA 1
ATOM 2283 C C . PHE B 1 114 ? -8.688 -15.125 -10.883 1 98.94 114 PHE B C 1
ATOM 2285 O O . PHE B 1 114 ? -9.453 -15.016 -9.922 1 98.94 114 PHE B O 1
ATOM 2292 N N . ALA B 1 115 ? -8.359 -14.094 -11.664 1 98.88 115 ALA B N 1
ATOM 2293 C CA . ALA B 1 115 ? -8.969 -12.781 -11.469 1 98.88 115 ALA B CA 1
ATOM 2294 C C . ALA B 1 115 ? -10.484 -12.844 -11.664 1 98.88 115 ALA B C 1
ATOM 2296 O O . ALA B 1 115 ? -11.242 -12.305 -10.867 1 98.88 115 ALA B O 1
ATOM 2297 N N . GLU B 1 116 ? -10.938 -13.523 -12.75 1 98.75 116 GLU B N 1
ATOM 2298 C CA . GLU B 1 116 ? -12.359 -13.68 -13 1 98.75 116 GLU B CA 1
ATOM 2299 C C . GLU B 1 116 ? -13.047 -14.438 -11.867 1 98.75 116 GLU B C 1
ATOM 2301 O O . GLU B 1 116 ? -14.125 -14.039 -11.414 1 98.75 116 GLU B O 1
ATOM 2306 N N . TRP B 1 117 ? -12.422 -15.469 -11.461 1 98.81 117 TRP B N 1
ATOM 2307 C CA . TRP B 1 117 ? -12.945 -16.25 -10.344 1 98.81 117 TRP B CA 1
ATOM 2308 C C . TRP B 1 117 ? -13.07 -15.391 -9.086 1 98.81 117 TRP B C 1
ATOM 2310 O O . TRP B 1 117 ? -14.086 -15.438 -8.391 1 98.81 117 TRP B O 1
ATOM 2320 N N . ALA B 1 118 ? -12.008 -14.625 -8.742 1 98.81 118 ALA B N 1
ATOM 2321 C CA . ALA B 1 118 ? -12 -13.789 -7.543 1 98.81 118 ALA B CA 1
ATOM 2322 C C . ALA B 1 118 ? -13.164 -12.797 -7.559 1 98.81 118 ALA B C 1
ATOM 2324 O O . ALA B 1 118 ? -13.852 -12.617 -6.555 1 98.81 118 ALA B O 1
ATOM 2325 N N . PHE B 1 119 ? -13.398 -12.125 -8.695 1 98.81 119 PHE B N 1
ATOM 2326 C CA . PHE B 1 119 ? -14.484 -11.164 -8.812 1 98.81 119 PHE B CA 1
ATOM 2327 C C . PHE B 1 119 ? -15.836 -11.844 -8.617 1 98.81 119 PHE B C 1
ATOM 2329 O O . PHE B 1 119 ? -16.766 -11.242 -8.07 1 98.81 119 PHE B O 1
ATOM 2336 N N . ALA B 1 120 ? -15.93 -13.062 -9.047 1 98.56 120 ALA B N 1
ATOM 2337 C CA . ALA B 1 120 ? -17.172 -13.805 -8.898 1 98.56 120 ALA B CA 1
ATOM 2338 C C . ALA B 1 120 ? -17.344 -14.312 -7.465 1 98.56 120 ALA B C 1
ATOM 2340 O O . ALA B 1 120 ? -18.453 -14.297 -6.922 1 98.56 120 ALA B O 1
ATOM 2341 N N . GLU B 1 121 ? -16.312 -14.734 -6.883 1 98.31 121 GLU B N 1
ATOM 2342 C CA . GLU B 1 121 ? -16.344 -15.398 -5.586 1 98.31 121 GLU B CA 1
ATOM 2343 C C . GLU B 1 121 ? -16.547 -14.398 -4.453 1 98.31 121 GLU B C 1
ATOM 2345 O O . GLU B 1 121 ? -17.25 -14.695 -3.48 1 98.31 121 GLU B O 1
ATOM 2350 N N . TYR B 1 122 ? -15.922 -13.281 -4.59 1 98.12 122 TYR B N 1
ATOM 2351 C CA . TYR B 1 122 ? -15.977 -12.289 -3.521 1 98.12 122 TYR B CA 1
ATOM 2352 C C . TYR B 1 122 ? -16.844 -11.109 -3.92 1 98.12 122 TYR B C 1
ATOM 2354 O O . TYR B 1 122 ? -16.375 -10.18 -4.586 1 98.12 122 TYR B O 1
ATOM 2362 N N . ASP B 1 123 ? -17.953 -11.039 -3.404 1 96.81 123 ASP B N 1
ATOM 2363 C CA . ASP B 1 123 ? -18.984 -10.086 -3.814 1 96.81 123 ASP B CA 1
ATOM 2364 C C . ASP B 1 123 ? -18.547 -8.648 -3.557 1 96.81 123 ASP B C 1
ATOM 2366 O O . ASP B 1 123 ? -18.828 -7.754 -4.355 1 96.81 123 ASP B O 1
ATOM 2370 N N . SER B 1 124 ? -17.859 -8.414 -2.539 1 97 124 SER B N 1
ATOM 2371 C CA . SER B 1 124 ? -17.5 -7.059 -2.143 1 97 124 SER B CA 1
ATOM 2372 C C . SER B 1 124 ? -16.297 -6.551 -2.928 1 97 124 SER B C 1
ATOM 2374 O O . SER B 1 124 ? -15.984 -5.359 -2.904 1 97 124 SER B O 1
ATOM 2376 N N . LEU B 1 125 ? -15.648 -7.441 -3.629 1 98.69 125 LEU B N 1
ATOM 2377 C CA . LEU B 1 125 ? -14.422 -7.082 -4.344 1 98.69 125 LEU B CA 1
ATOM 2378 C C . LEU B 1 125 ? -14.742 -6.223 -5.562 1 98.69 125 LEU B C 1
ATOM 2380 O O . LEU B 1 125 ? -15.555 -6.609 -6.406 1 98.69 125 LEU B O 1
ATOM 2384 N N . LEU B 1 126 ? -14.086 -5.055 -5.688 1 98.75 126 LEU B N 1
ATOM 2385 C CA . LEU B 1 126 ? -14.289 -4.148 -6.812 1 98.75 126 LEU B CA 1
ATOM 2386 C C . LEU B 1 126 ? -13.031 -4.074 -7.68 1 98.75 126 LEU B C 1
ATOM 2388 O O . LEU B 1 126 ? -13.117 -3.824 -8.883 1 98.75 126 LEU B O 1
ATOM 2392 N N . ARG B 1 127 ? -11.945 -4.262 -7.074 1 98.88 127 ARG B N 1
ATOM 2393 C CA . ARG B 1 127 ? -10.672 -3.969 -7.727 1 98.88 127 ARG B CA 1
ATOM 2394 C C . ARG B 1 127 ? -9.617 -5.008 -7.363 1 98.88 127 ARG B C 1
ATOM 2396 O O . ARG B 1 127 ? -9.5 -5.398 -6.199 1 98.88 127 ARG B O 1
ATOM 2403 N N . LEU B 1 128 ? -8.891 -5.523 -8.344 1 98.94 128 LEU B N 1
ATOM 2404 C CA . LEU B 1 128 ? -7.641 -6.254 -8.172 1 98.94 128 LEU B CA 1
ATOM 2405 C C . LEU B 1 128 ? -6.453 -5.41 -8.617 1 98.94 128 LEU B C 1
ATOM 2407 O O . LEU B 1 128 ? -6.539 -4.676 -9.602 1 98.94 128 LEU B O 1
ATOM 2411 N N . GLU B 1 129 ? -5.402 -5.543 -7.895 1 98.94 129 GLU B N 1
ATOM 2412 C CA . GLU B 1 129 ? -4.195 -4.836 -8.305 1 98.94 129 GLU B CA 1
ATOM 2413 C C . GLU B 1 129 ? -2.965 -5.734 -8.188 1 98.94 129 GLU B C 1
ATOM 2415 O O . GLU B 1 129 ? -2.98 -6.723 -7.449 1 98.94 129 GLU B O 1
ATOM 2420 N N . GLY B 1 130 ? -1.987 -5.465 -8.977 1 98.81 130 GLY B N 1
ATOM 2421 C CA . GLY B 1 130 ? -0.692 -6.125 -8.938 1 98.81 130 GLY B CA 1
ATOM 2422 C C . GLY B 1 130 ? 0.474 -5.16 -9.031 1 98.81 130 GLY B C 1
ATOM 2423 O O . GLY B 1 130 ? 0.4 -4.152 -9.734 1 98.81 130 GLY B O 1
ATOM 2424 N N . GLU B 1 131 ? 1.491 -5.441 -8.352 1 98.81 131 GLU B N 1
ATOM 2425 C CA . GLU B 1 131 ? 2.73 -4.672 -8.398 1 98.81 131 GLU B CA 1
ATOM 2426 C C . GLU B 1 131 ? 3.854 -5.473 -9.047 1 98.81 131 GLU B C 1
ATOM 2428 O O . GLU B 1 131 ? 4.066 -6.637 -8.719 1 98.81 131 GLU B O 1
ATOM 2433 N N . VAL B 1 132 ? 4.508 -4.82 -9.961 1 98.81 132 VAL B N 1
ATOM 2434 C CA . VAL B 1 132 ? 5.594 -5.453 -10.695 1 98.81 132 VAL B CA 1
ATOM 2435 C C . VAL B 1 132 ? 6.859 -4.605 -10.578 1 98.81 132 VAL B C 1
ATOM 2437 O O . VAL B 1 132 ? 6.812 -3.383 -10.734 1 98.81 132 VAL B O 1
ATOM 2440 N N . PHE B 1 133 ? 8.016 -5.266 -10.273 1 98.69 133 PHE B N 1
ATOM 2441 C CA . PHE B 1 133 ? 9.281 -4.551 -10.344 1 98.69 133 PHE B CA 1
ATOM 2442 C C . PHE B 1 133 ? 9.602 -4.16 -11.781 1 98.69 133 PHE B C 1
ATOM 2444 O O . PHE B 1 133 ? 9.453 -4.969 -12.695 1 98.69 133 PHE B O 1
ATOM 2451 N N . GLU B 1 134 ? 10 -2.945 -11.922 1 98.56 134 GLU B N 1
ATOM 2452 C CA . GLU B 1 134 ? 10.5 -2.555 -13.242 1 98.56 134 GLU B CA 1
ATOM 2453 C C . GLU B 1 134 ? 11.578 -3.514 -13.727 1 98.56 134 GLU B C 1
ATOM 2455 O O . GLU B 1 134 ? 12.516 -3.826 -12.984 1 98.56 134 GLU B O 1
ATOM 2460 N N . GLY B 1 135 ? 11.43 -3.959 -14.977 1 97.88 135 GLY B N 1
ATOM 2461 C CA . GLY B 1 135 ? 12.359 -4.922 -15.539 1 97.88 135 GLY B CA 1
ATOM 2462 C C . GLY B 1 135 ? 11.773 -6.312 -15.68 1 97.88 135 GLY B C 1
ATOM 2463 O O . GLY B 1 135 ? 12.32 -7.152 -16.391 1 97.88 135 GLY B O 1
ATOM 2464 N N . ASN B 1 136 ? 10.758 -6.609 -14.93 1 97.69 136 ASN B N 1
ATOM 2465 C CA . ASN B 1 136 ? 10.086 -7.898 -15.039 1 97.69 136 ASN B CA 1
ATOM 2466 C C . ASN B 1 136 ? 9.047 -7.902 -16.156 1 97.69 136 ASN B C 1
ATOM 2468 O O . ASN B 1 136 ? 7.848 -8 -15.898 1 97.69 136 ASN B O 1
ATOM 2472 N N . ALA B 1 137 ? 9.5 -7.918 -17.359 1 97.31 137 ALA B N 1
ATOM 2473 C CA . ALA B 1 137 ? 8.648 -7.785 -18.547 1 97.31 137 ALA B CA 1
ATOM 2474 C C . ALA B 1 137 ? 7.645 -8.938 -18.641 1 97.31 137 ALA B C 1
ATOM 2476 O O . ALA B 1 137 ? 6.523 -8.758 -19.109 1 97.31 137 ALA B O 1
ATOM 2477 N N . GLY B 1 138 ? 8.094 -10.109 -18.234 1 97.25 138 GLY B N 1
ATOM 2478 C CA . GLY B 1 138 ? 7.195 -11.258 -18.25 1 97.25 138 GLY B CA 1
ATOM 2479 C C . GLY B 1 138 ? 5.938 -11.039 -17.438 1 97.25 138 GLY B C 1
ATOM 2480 O O . GLY B 1 138 ? 4.828 -11.297 -17.906 1 97.25 138 GLY B O 1
ATOM 2481 N N . SER B 1 139 ? 6.07 -10.578 -16.234 1 98.12 139 SER B N 1
ATOM 2482 C CA . SER B 1 139 ? 4.922 -10.328 -15.367 1 98.12 139 SER B CA 1
ATOM 2483 C C . SER B 1 139 ? 4.039 -9.219 -15.93 1 98.12 139 SER B C 1
ATOM 2485 O O . SER B 1 139 ? 2.812 -9.273 -15.812 1 98.12 139 SER B O 1
ATOM 2487 N N . CYS B 1 140 ? 4.625 -8.188 -16.516 1 98.44 140 CYS B N 1
ATOM 2488 C CA . CYS B 1 140 ? 3.85 -7.133 -17.172 1 98.44 140 CYS B CA 1
ATOM 2489 C C . CYS B 1 140 ? 2.936 -7.711 -18.234 1 98.44 140 CYS B C 1
ATOM 2491 O O . CYS B 1 140 ? 1.737 -7.426 -18.266 1 98.44 140 CYS B O 1
ATOM 2493 N N . ARG B 1 141 ? 3.498 -8.523 -19.078 1 98.19 141 ARG B N 1
ATOM 2494 C CA . ARG B 1 141 ? 2.736 -9.125 -20.172 1 98.19 141 ARG B CA 1
ATOM 2495 C C . ARG B 1 141 ? 1.601 -9.992 -19.625 1 98.19 141 ARG B C 1
ATOM 2497 O O . ARG B 1 141 ? 0.498 -9.992 -20.188 1 98.19 141 ARG B O 1
ATOM 2504 N N . VAL B 1 142 ? 1.874 -10.75 -18.594 1 98.69 142 VAL B N 1
ATOM 2505 C CA . VAL B 1 142 ? 0.869 -11.602 -17.984 1 98.69 142 VAL B CA 1
ATOM 2506 C C . VAL B 1 142 ? -0.326 -10.766 -17.531 1 98.69 142 VAL B C 1
ATOM 2508 O O . VAL B 1 142 ? -1.472 -11.086 -17.859 1 98.69 142 VAL B O 1
ATOM 2511 N N . LEU B 1 143 ? -0.096 -9.695 -16.797 1 98.81 143 LEU B N 1
ATOM 2512 C CA . LEU B 1 143 ? -1.166 -8.852 -16.281 1 98.81 143 LEU B CA 1
ATOM 2513 C C . LEU B 1 143 ? -1.926 -8.18 -17.422 1 98.81 143 LEU B C 1
ATOM 2515 O O . LEU B 1 143 ? -3.156 -8.109 -17.391 1 98.81 143 LEU B O 1
ATOM 2519 N N . GLU B 1 144 ? -1.185 -7.691 -18.406 1 98.69 144 GLU B N 1
ATOM 2520 C CA . GLU B 1 144 ? -1.824 -7.059 -19.547 1 98.69 144 GLU B CA 1
ATOM 2521 C C . GLU B 1 144 ? -2.734 -8.039 -20.281 1 98.69 144 GLU B C 1
ATOM 2523 O O . GLU B 1 144 ? -3.873 -7.711 -20.609 1 98.69 144 GLU B O 1
ATOM 2528 N N . LYS B 1 145 ? -2.289 -9.25 -20.5 1 98.31 145 LYS B N 1
ATOM 2529 C CA . LYS B 1 145 ? -3.08 -10.281 -21.172 1 98.31 145 LYS B CA 1
ATOM 2530 C C . LYS B 1 145 ? -4.301 -10.656 -20.328 1 98.31 145 LYS B C 1
ATOM 2532 O O . LYS B 1 145 ? -5.316 -11.094 -20.875 1 98.31 145 LYS B O 1
ATOM 2537 N N . ALA B 1 146 ? -4.16 -10.477 -19.047 1 98.31 146 ALA B N 1
ATOM 2538 C CA . ALA B 1 146 ? -5.242 -10.836 -18.125 1 98.31 146 ALA B CA 1
ATOM 2539 C C . ALA B 1 146 ? -6.23 -9.688 -17.969 1 98.31 146 ALA B C 1
ATOM 2541 O O . ALA B 1 146 ? -7.156 -9.766 -17.156 1 98.31 146 ALA B O 1
ATOM 2542 N N . GLY B 1 147 ? -6.043 -8.57 -18.641 1 98.38 147 GLY B N 1
ATOM 2543 C CA . GLY B 1 147 ? -7.008 -7.48 -18.656 1 98.38 147 GLY B CA 1
ATOM 2544 C C . GLY B 1 147 ? -6.676 -6.383 -17.656 1 98.38 147 GLY B C 1
ATOM 2545 O O . GLY B 1 147 ? -7.473 -5.465 -17.453 1 98.38 147 GLY B O 1
ATOM 2546 N N . PHE B 1 148 ? -5.551 -6.484 -17.031 1 98.88 148 PHE B N 1
ATOM 2547 C CA . PHE B 1 148 ? -5.109 -5.398 -16.156 1 98.88 148 PHE B CA 1
ATOM 2548 C C . PHE B 1 148 ? -4.555 -4.242 -16.984 1 98.88 148 PHE B C 1
ATOM 2550 O O . PHE B 1 148 ? -3.996 -4.449 -18.062 1 98.88 148 PHE B O 1
ATOM 2557 N N . LYS B 1 149 ? -4.656 -3.07 -16.406 1 98.75 149 LYS B N 1
ATOM 2558 C CA . LYS B 1 149 ? -4.121 -1.865 -17.031 1 98.75 149 LYS B CA 1
ATOM 2559 C C . LYS B 1 149 ? -3.033 -1.234 -16.156 1 98.75 149 LYS B C 1
ATOM 2561 O O . LYS B 1 149 ? -3.158 -1.191 -14.938 1 98.75 149 LYS B O 1
ATOM 2566 N N . LEU B 1 150 ? -2.016 -0.72 -16.797 1 98.88 150 LEU B N 1
ATOM 2567 C CA . LEU B 1 150 ? -0.993 0.032 -16.078 1 98.88 150 LEU B CA 1
ATOM 2568 C C . LEU B 1 150 ? -1.566 1.33 -15.523 1 98.88 150 LEU B C 1
ATOM 2570 O O . LEU B 1 150 ? -2.055 2.174 -16.281 1 98.88 150 LEU B O 1
ATOM 2574 N N . GLU B 1 151 ? -1.452 1.482 -14.258 1 98.88 151 GLU B N 1
ATOM 2575 C CA . GLU B 1 151 ? -2.064 2.645 -13.625 1 98.88 151 GLU B CA 1
ATOM 2576 C C . GLU B 1 151 ? -1.006 3.596 -13.078 1 98.88 151 GLU B C 1
ATOM 2578 O O . GLU B 1 151 ? -1.309 4.742 -12.742 1 98.88 151 GLU B O 1
ATOM 2583 N N . GLY B 1 152 ? 0.221 3.066 -12.961 1 98.69 152 GLY B N 1
ATOM 2584 C CA . GLY B 1 152 ? 1.233 3.969 -12.438 1 98.69 152 GLY B CA 1
ATOM 2585 C C . GLY B 1 152 ? 2.621 3.357 -12.406 1 98.69 152 GLY B C 1
ATOM 2586 O O . GLY B 1 152 ? 2.766 2.133 -12.438 1 98.69 152 GLY B O 1
ATOM 2587 N N . LYS B 1 153 ? 3.594 4.18 -12.477 1 98.88 153 LYS B N 1
ATOM 2588 C CA . LYS B 1 153 ? 4.996 3.861 -12.227 1 98.88 153 LYS B CA 1
ATOM 2589 C C . LYS B 1 153 ? 5.539 4.652 -11.039 1 98.88 153 LYS B C 1
ATOM 2591 O O . LYS B 1 153 ? 5.457 5.883 -11.016 1 98.88 153 LYS B O 1
ATOM 2596 N N . HIS B 1 154 ? 6.039 3.99 -10.055 1 98.88 154 HIS B N 1
ATOM 2597 C CA . HIS B 1 154 ? 6.539 4.57 -8.812 1 98.88 154 HIS B CA 1
ATOM 2598 C C . HIS B 1 154 ? 8.062 4.488 -8.742 1 98.88 154 HIS B C 1
ATOM 2600 O O . HIS B 1 154 ? 8.625 3.402 -8.562 1 98.88 154 HIS B O 1
ATOM 2606 N N . GLU B 1 155 ? 8.688 5.598 -8.828 1 98.81 155 GLU B N 1
ATOM 2607 C CA . GLU B 1 155 ? 10.141 5.645 -8.93 1 98.81 155 GLU B CA 1
ATOM 2608 C C . GLU B 1 155 ? 10.797 5.25 -7.613 1 98.81 155 GLU B C 1
ATOM 2610 O O . GLU B 1 155 ? 10.344 5.652 -6.539 1 98.81 155 GLU B O 1
ATOM 2615 N N . MET B 1 156 ? 11.836 4.395 -7.707 1 98.75 156 MET B N 1
ATOM 2616 C CA . MET B 1 156 ? 12.672 4.008 -6.574 1 98.75 156 MET B CA 1
ATOM 2617 C C . MET B 1 156 ? 11.82 3.457 -5.438 1 98.75 156 MET B C 1
ATOM 2619 O O . MET B 1 156 ? 12.07 3.752 -4.266 1 98.75 156 MET B O 1
ATOM 2623 N N . ALA B 1 157 ? 10.805 2.654 -5.77 1 98.81 157 ALA B N 1
ATOM 2624 C CA . ALA B 1 157 ? 9.781 2.26 -4.801 1 98.81 157 ALA B CA 1
ATOM 2625 C C . ALA B 1 157 ? 10.219 1.021 -4.02 1 98.81 157 ALA B C 1
ATOM 2627 O O . ALA B 1 157 ? 9.68 0.736 -2.947 1 98.81 157 ALA B O 1
ATOM 2628 N N . VAL B 1 158 ? 11.234 0.277 -4.566 1 98.81 158 VAL B N 1
ATOM 2629 C CA . VAL B 1 158 ? 11.633 -0.948 -3.877 1 98.81 158 VAL B CA 1
ATOM 2630 C C . VAL B 1 158 ? 13.148 -1.087 -3.9 1 98.81 158 VAL B C 1
ATOM 2632 O O . VAL B 1 158 ? 13.812 -0.558 -4.793 1 98.81 158 VAL B O 1
ATOM 2635 N N . GLU B 1 159 ? 13.648 -1.741 -2.896 1 98.5 159 GLU B N 1
ATOM 2636 C CA . GLU B 1 159 ? 15.039 -2.164 -2.854 1 98.5 159 GLU B CA 1
ATOM 2637 C C . GLU B 1 159 ? 15.164 -3.629 -2.443 1 98.5 159 GLU B C 1
ATOM 2639 O O . GLU B 1 159 ? 14.688 -4.023 -1.376 1 98.5 159 GLU B O 1
ATOM 2644 N N . LYS B 1 160 ? 15.688 -4.402 -3.234 1 97.12 160 LYS B N 1
ATOM 2645 C CA . LYS B 1 160 ? 15.977 -5.809 -2.957 1 97.12 160 LYS B CA 1
ATOM 2646 C C . LYS B 1 160 ? 17.406 -6.164 -3.363 1 97.12 160 LYS B C 1
ATOM 2648 O O . LYS B 1 160 ? 17.828 -5.871 -4.484 1 97.12 160 LYS B O 1
ATOM 2653 N N . ASP B 1 161 ? 18.078 -6.777 -2.418 1 95.31 161 ASP B N 1
ATOM 2654 C CA . ASP B 1 161 ? 19.453 -7.188 -2.633 1 95.31 161 ASP B CA 1
ATOM 2655 C C . ASP B 1 161 ? 20.312 -6.008 -3.08 1 95.31 161 ASP B C 1
ATOM 2657 O O . ASP B 1 161 ? 21.125 -6.133 -4.008 1 95.31 161 ASP B O 1
ATOM 2661 N N . GLY B 1 162 ? 20.031 -4.867 -2.541 1 96.31 162 GLY B N 1
ATOM 2662 C CA . GLY B 1 162 ? 20.812 -3.674 -2.789 1 96.31 162 GLY B CA 1
ATOM 2663 C C . GLY B 1 162 ? 20.453 -2.975 -4.086 1 96.31 162 GLY B C 1
ATOM 2664 O O . GLY B 1 162 ? 21.031 -1.944 -4.426 1 96.31 162 GLY B O 1
ATOM 2665 N N . VAL B 1 163 ? 19.531 -3.523 -4.797 1 97.81 163 VAL B N 1
ATOM 2666 C CA . VAL B 1 163 ? 19.141 -2.939 -6.074 1 97.81 163 VAL B CA 1
ATOM 2667 C C . VAL B 1 163 ? 17.828 -2.186 -5.906 1 97.81 163 VAL B C 1
ATOM 2669 O O . VAL B 1 163 ? 16.812 -2.77 -5.516 1 97.81 163 VAL B O 1
ATOM 2672 N N . VAL B 1 164 ? 17.859 -0.881 -6.227 1 98.44 164 VAL B N 1
ATOM 2673 C CA . VAL B 1 164 ? 16.672 -0.019 -6.172 1 98.44 164 VAL B CA 1
ATOM 2674 C C . VAL B 1 164 ? 15.977 -0.013 -7.531 1 98.44 164 VAL B C 1
ATOM 2676 O O . VAL B 1 164 ? 16.641 0.109 -8.57 1 98.44 164 VAL B O 1
ATOM 2679 N N . ARG B 1 165 ? 14.625 -0.182 -7.523 1 98.62 165 ARG B N 1
ATOM 2680 C CA . ARG B 1 165 ? 13.844 -0.202 -8.758 1 98.62 165 ARG B CA 1
ATOM 2681 C C . ARG B 1 165 ? 12.539 0.566 -8.594 1 98.62 165 ARG B C 1
ATOM 2683 O O . ARG B 1 165 ? 12.031 0.71 -7.48 1 98.62 165 ARG B O 1
ATOM 2690 N N . ALA B 1 166 ? 12.117 1.033 -9.734 1 98.81 166 ALA B N 1
ATOM 2691 C CA . ALA B 1 166 ? 10.719 1.455 -9.781 1 98.81 166 ALA B CA 1
ATOM 2692 C C . ALA B 1 166 ? 9.781 0.251 -9.773 1 98.81 166 ALA B C 1
ATOM 2694 O O . ALA B 1 166 ? 10.203 -0.876 -10.039 1 98.81 166 ALA B O 1
ATOM 2695 N N . THR B 1 167 ? 8.539 0.507 -9.383 1 98.88 167 THR B N 1
ATOM 2696 C CA . THR B 1 167 ? 7.492 -0.501 -9.523 1 98.88 167 THR B CA 1
ATOM 2697 C C . THR B 1 167 ? 6.375 0.004 -10.43 1 98.88 167 THR B C 1
ATOM 2699 O O . THR B 1 167 ? 6.188 1.214 -10.586 1 98.88 167 THR B O 1
ATOM 2702 N N . LEU B 1 168 ? 5.75 -0.899 -11.039 1 98.94 168 LEU B N 1
ATOM 2703 C CA . LEU B 1 168 ? 4.559 -0.67 -11.852 1 98.94 168 LEU B CA 1
ATOM 2704 C C . LEU B 1 168 ? 3.312 -1.208 -11.156 1 98.94 168 LEU B C 1
ATOM 2706 O O . LEU B 1 168 ? 3.305 -2.346 -10.68 1 98.94 168 LEU B O 1
ATOM 2710 N N . THR B 1 169 ? 2.324 -0.386 -11.078 1 98.88 169 THR B N 1
ATOM 2711 C CA . THR B 1 169 ? 1.049 -0.835 -10.531 1 98.88 169 THR B CA 1
ATOM 2712 C C . THR B 1 169 ? 0.034 -1.065 -11.648 1 98.88 169 THR B C 1
ATOM 2714 O O . THR B 1 169 ? -0.212 -0.176 -12.461 1 98.88 169 THR B O 1
ATOM 2717 N N . TYR B 1 170 ? -0.496 -2.27 -11.664 1 98.94 170 TYR B N 1
ATOM 2718 C CA . TYR B 1 170 ? -1.571 -2.641 -12.578 1 98.94 170 TYR B CA 1
ATOM 2719 C C . TYR B 1 170 ? -2.889 -2.811 -11.828 1 98.94 170 TYR B C 1
ATOM 2721 O O . TYR B 1 170 ? -2.908 -3.314 -10.703 1 98.94 170 TYR B O 1
ATOM 2729 N N . GLY B 1 171 ? -3.979 -2.361 -12.445 1 98.88 171 GLY B N 1
ATOM 2730 C CA . GLY B 1 171 ? -5.301 -2.521 -11.867 1 98.88 171 GLY B CA 1
ATOM 2731 C C . GLY B 1 171 ? -6.301 -3.154 -12.82 1 98.88 171 GLY B C 1
ATOM 2732 O O . GLY B 1 171 ? -6.199 -2.986 -14.039 1 98.88 171 GLY B O 1
ATOM 2733 N N . ARG B 1 172 ? -7.207 -3.885 -12.32 1 98.88 172 ARG B N 1
ATOM 2734 C CA . ARG B 1 172 ? -8.359 -4.445 -13.023 1 98.88 172 ARG B CA 1
ATOM 2735 C C . ARG B 1 172 ? -9.625 -4.305 -12.195 1 98.88 172 ARG B C 1
ATOM 2737 O O . ARG B 1 172 ? -9.664 -4.703 -11.023 1 98.88 172 ARG B O 1
ATOM 2744 N N . ILE B 1 173 ? -10.648 -3.705 -12.758 1 98.75 173 ILE B N 1
ATOM 2745 C CA . ILE B 1 173 ? -11.898 -3.445 -12.055 1 98.75 173 ILE B CA 1
ATOM 2746 C C . ILE B 1 173 ? -12.922 -4.527 -12.406 1 98.75 173 ILE B C 1
ATOM 2748 O O . ILE B 1 173 ? -12.938 -5.035 -13.531 1 98.75 173 ILE B O 1
ATOM 2752 N N . LYS B 1 174 ? -13.75 -4.762 -11.406 1 97.31 174 LYS B N 1
ATOM 2753 C CA . LYS B 1 174 ? -14.82 -5.727 -11.609 1 97.31 174 LYS B CA 1
ATOM 2754 C C . LYS B 1 174 ? -15.742 -5.293 -12.742 1 97.31 174 LYS B C 1
ATOM 2756 O O . LYS B 1 174 ? -16.172 -4.137 -12.797 1 97.31 174 LYS B O 1
ATOM 2761 N N . GLY B 1 175 ? -15.93 -6.191 -13.742 1 86.25 175 GLY B N 1
ATOM 2762 C CA . GLY B 1 175 ? -16.781 -5.938 -14.891 1 86.25 175 GLY B CA 1
ATOM 2763 C C . GLY B 1 175 ? -18.25 -6.215 -14.609 1 86.25 175 GLY B C 1
ATOM 2764 O O . GLY B 1 175 ? -18.578 -6.93 -13.664 1 86.25 175 GLY B O 1
#

Organism: Pyricularia oryzae (strain 70-15 / ATCC MYA-4617 / FGSC 8958) (NCBI:txid242507)

Nearest PDB structures (foldseek):
  4mbu-assembly1_A  TM=7.792E-01  e=3.163E-09  Staphylococcus aureus subsp. aureus Mu50
  6erd-assembly2_D  TM=7.917E-01  e=2.628E-09  Bacillus cereus ATCC 14579
  5wph-assembly1_A  TM=7.667E-01  e=1.509E-09  Pseudomonas putida KT2440
  3dr8-assembly1_B  TM=7.516E-01  e=3.163E-09  unclassified
  5jtf-assembly1_B  TM=7.706E-01  e=3.578E-09  Pseudomonas putida KT2440

Radius of gyration: 22.83 Å; Cα contacts (8 Å, |Δi|>4): 729; chains: 2; bounding box: 41×68×50 Å

InterPro domains:
  IPR000182 GNAT domain [PF13302] (14-149)
  IPR000182 GNAT domain [PS51186] (20-171)
  IPR016181 Acyl-CoA N-acyltransferase [SSF55729] (2-173)

Solvent-accessible surface area (backbone atoms only — not comparable to full-atom values): 18794 Å² total; per-residue (Å²): 134,80,61,76,60,82,42,83,56,95,79,26,25,33,22,56,74,56,81,82,38,28,64,40,41,16,58,46,52,44,35,69,87,55,37,76,75,49,53,71,88,50,52,78,79,31,4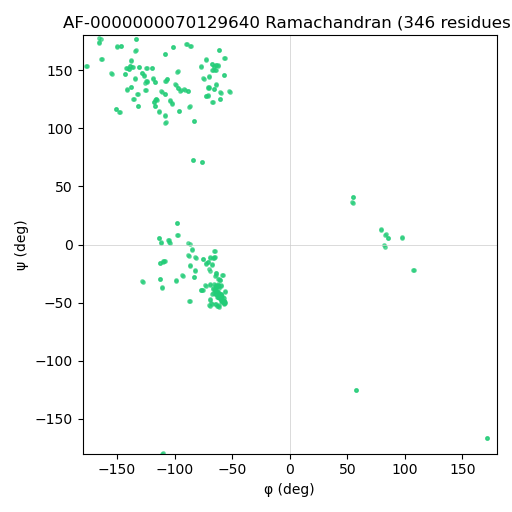0,58,65,54,28,46,45,35,67,73,70,62,58,50,97,49,38,31,29,31,17,35,74,86,60,74,46,47,46,34,37,39,34,53,43,78,44,57,76,37,25,52,36,26,30,36,50,50,71,52,65,21,74,94,56,60,95,67,57,51,65,32,53,48,53,28,51,51,50,53,47,47,47,67,71,36,78,72,46,41,24,40,30,37,77,41,54,63,85,49,59,69,61,52,52,29,42,46,75,39,62,28,38,83,32,28,51,40,73,57,47,30,44,56,96,86,44,70,30,32,31,34,36,29,40,34,66,63,128,134,81,62,74,60,83,42,82,57,97,77,26,25,34,22,56,74,57,80,82,38,28,65,39,41,16,57,46,53,44,36,70,87,57,39,77,77,48,54,71,88,50,52,78,80,31,40,59,67,53,28,45,45,34,67,74,70,62,60,51,98,49,38,31,30,31,18,35,73,85,61,75,45,46,45,34,36,38,33,53,46,79,43,57,76,35,25,53,36,28,31,37,48,49,73,52,66,21,73,95,54,61,94,67,55,50,65,33,53,47,52,29,52,50,52,55,48,48,48,67,72,36,79,74,45,42,23,39,31,36,78,40,54,62,87,49,60,69,61,53,51,29,41,45,73,40,62,30,40,84,34,29,52,40,74,57,46,32,45,56,96,87,43,71,30,33,31,34,38,29,40,34,66,63,127

Secondary structure (DSSP, 8-state):
-PPPPSEE-SS-EEE---GGGHHHHHHHH--HHHHTTS-TTS-SS--HHHHHHIIIII--TTEEEEE-TTS-SEEEEEEEEE--GGGTTEEEEEEEE-GGGTTSSHHHHHHHHHHHHHHHH-TT--EEEEEEETT-HHHHHHHHHTT-EEEEEEEEEEEETTEEEEEEEEEEE--/-PPPPSEE-SS-EEE---GGGHHHHHHHH--HHHHTTS-TTS-SS--HHHHHHIIIII--TTEEEEE-TTS-SEEEEEEEEE--GGGTTEEEEEEEE-GGGTTSSHHHHHHHHHHHHHHHH-TT--EEEEEEETT-HHHHHHHHHTT-EEEEEEEEEEEETTEEEEEEEEEEE--

Sequence (350 aa):
MYPKPILSLSTCQIRHYCDEDIDSLSRAANNPQIAKWMRNTFPSPYTTEDARKWISELASPYDFVICTPDGSTLMGGVGLKKRSDIHHRTMEIGYWVGEEHWGKGIASEVVKAFAEWAFAEYDSLLRLEGEVFEGNAGSCRVLEKAGFKLEGKHEMAVEKDGVVRATLTYGRIKGMYPKPILSLSTCQIRHYCDEDIDSLSRAANNPQIAKWMRNTFPSPYTTEDARKWISELASPYDFVICTPDGSTLMGGVGLKKRSDIHHRTMEIGYWVGEEHWGKGIASEVVKAFAEWAFAEYDSLLRLEGEVFEGNAGSCRVLEKAGFKLEGKHEMAVEKDGVVRATLTYGRIKG

pLDDT: mean 97.88, std 1.82, range [83.44, 98.94]